Protein 2R2O (pdb70)

B-factor: mean 38.72, std 6.79, range [2.0, 65.4]

CATH classification: 3.10.20.90

Nearest PDB structures (foldseek):
  2r2o-assembly1_B  TM=1.010E+00  e=2.547E-22  Homo sapiens
  2r2o-assembly1_A  TM=9.489E-01  e=1.297E-19  Homo sapiens
  2rex-assembly1_A  TM=9.235E-01  e=3.706E-19  Homo sapiens
  3h6n-assembly1_A-2  TM=9.057E-01  e=1.829E-11  Homo sapiens
  4m8n-assembly1_A  TM=8.243E-01  e=1.584E-09  Danio rerio

InterPro domains:
  IPR001627 Sema domain [PF01403] (276-458)
  IPR001627 Sema domain [PS51004] (9-479)
  IPR001627 Sema domain [SM00630] (35-463)
  IPR002165 Plexin repeat [PF01437] (481-533)
  IPR002909 IPT domain [PF01833] (1070-1147)
  IPR002909 IPT domain [PF01833] (1162-1248)
  IPR002909 IPT domain [PF01833] (1252-1374)
  IPR002909 IPT domain [SM00429] (1069-1160)
  IPR002909 IPT domain [SM00429] (1161-1249)
  IPR002909 IPT domain [SM00429] (1251-1375)
  IPR008936 Rho GTPase activation protein [G3DSA:1.10.506.10] (1515-1754)
  IPR008936 Rho GTPase activation protein [G3DSA:1.10.506.10] (1906-2135)
  IPR008936 Rho GTPase activation protein [SSF48350] (1601-2102)
  IPR013548 Plexin, cytoplasmic RasGAP domain [PF08337] (1562-2102)
  IPR013783 Immunoglobulin-like fold [G3DSA:2.60.40.10] (492-630)
  IPR013783 Immunoglobulin-like fold [G3DSA:2.60.40.10] (1035-1162)
  IPR013783 Immunoglobulin-like fold [G3DSA:2.60.40.10] (1163-1250)
  IPR013783 Immunoglobulin-like fold [G3DSA:2.60.40.10] (1251-1382)
  IPR014756 Immunoglobulin E-set [SSF81296] (1067-1162)
  IPR014756 Immunoglobulin E-set [SSF81296] (1159-1249)

Structure (mmCIF, N/CA/C/O backbone):
data_2R2O
#
_entry.id   2R2O
#
_cell.length_a   50.979
_cell.length_b   56.571
_cell.length_c   99.366
_cell.angle_alpha   90.000
_cell.angle_beta   90.000
_cell.angle_gamma   90.000
#
_symmetry.space_group_name_H-M   'P 21 21 21'
#
loop_
_entity.id
_entity.type
_entity.pdbx_description
1 polymer Plexin-B1
2 non-polymer 'UNKNOWN ATOM OR ION'
3 water water
#
loop_
_atom_site.group_PDB
_atom_site.id
_atom_site.type_symbol
_atom_site.label_atom_id
_atom_site.label_alt_id
_atom_site.label_comp_id
_atom_site.label_asym_id
_atom_site.label_entity_id
_atom_site.label_seq_id
_atom_site.pdbx_PDB_ins_code
_atom_site.Cartn_x
_atom_site.Cartn_y
_atom_site.Cartn_z
_atom_site.occupancy
_atom_site.B_iso_or_equiv
_atom_site.auth_seq_id
_atom_site.auth_comp_id
_atom_site.auth_asym_id
_atom_site.auth_atom_id
_atom_site.pdbx_PDB_model_num
ATOM 1 N N . TYR A 1 22 ? -20.551 -9.377 29.168 1.00 56.05 1746 TYR A N 1
ATOM 2 C CA . TYR A 1 22 ? -19.446 -9.500 28.158 1.00 55.57 1746 TYR A CA 1
ATOM 3 C C . TYR A 1 22 ? -19.373 -8.268 27.254 1.00 55.61 1746 TYR A C 1
ATOM 4 O O . TYR A 1 22 ? -19.610 -8.383 26.047 1.00 56.24 1746 TYR A O 1
ATOM 6 N N . ARG A 1 23 ? -19.037 -7.103 27.835 1.00 54.67 1747 ARG A N 1
ATOM 7 C CA . ARG A 1 23 ? -18.804 -5.867 27.056 1.00 53.53 1747 ARG A CA 1
ATOM 8 C C . ARG A 1 23 ? -17.578 -5.953 26.100 1.00 52.56 1747 ARG A C 1
ATOM 9 O O . ARG A 1 23 ? -16.457 -6.176 26.553 1.00 51.83 1747 ARG A O 1
ATOM 12 N N . PRO A 1 24 ? -17.798 -5.754 24.775 1.00 51.01 1748 PRO A N 1
ATOM 13 C CA . PRO A 1 24 ? -16.663 -5.593 23.867 1.00 50.38 1748 PRO A CA 1
ATOM 14 C C . PRO A 1 24 ? -15.921 -4.266 24.054 1.00 48.26 1748 PRO A C 1
ATOM 15 O O . PRO A 1 24 ? -16.513 -3.277 24.448 1.00 47.88 1748 PRO A O 1
ATOM 19 N N . LEU A 1 25 ? -14.622 -4.280 23.783 1.00 46.54 1749 LEU A N 1
ATOM 20 C CA . LEU A 1 25 ? -13.811 -3.071 23.777 1.00 45.12 1749 LEU A CA 1
ATOM 21 C C . LEU A 1 25 ? -12.935 -3.106 22.552 1.00 44.00 1749 LEU A C 1
ATOM 22 O O . LEU A 1 25 ? -12.660 -4.180 22.021 1.00 42.86 1749 LEU A O 1
ATOM 27 N N . THR A 1 26 ? -12.470 -1.932 22.129 1.00 43.01 1750 THR A N 1
ATOM 28 C CA . THR A 1 26 ? -11.368 -1.831 21.182 1.00 42.34 1750 THR A CA 1
ATOM 29 C C . THR A 1 26 ? -10.162 -1.147 21.801 1.00 42.10 1750 THR A C 1
ATOM 30 O O . THR A 1 26 ? -10.264 -0.031 22.330 1.00 42.05 1750 THR A O 1
ATOM 34 N N . LEU A 1 27 ? -9.022 -1.831 21.737 1.00 41.59 1751 LEU A N 1
ATOM 35 C CA . LEU A 1 27 ? -7.761 -1.285 22.204 1.00 41.05 1751 LEU A CA 1
ATOM 36 C C . LEU A 1 27 ? -7.009 -0.601 21.067 1.00 41.04 1751 LEU A C 1
ATOM 37 O O . LEU A 1 27 ? -7.099 -0.993 19.885 1.00 40.12 1751 LEU A O 1
ATOM 42 N N . ASN A 1 28 ? -6.299 0.458 21.425 1.00 40.84 1752 ASN A N 1
ATOM 43 C CA . ASN A 1 28 ? -5.286 1.038 20.548 1.00 40.50 1752 ASN A CA 1
ATOM 44 C C . ASN A 1 28 ? -3.950 0.346 20.885 1.00 40.10 1752 ASN A C 1
ATOM 45 O O . ASN A 1 28 ? -3.236 0.762 21.802 1.00 38.91 1752 ASN A O 1
ATOM 50 N N . ALA A 1 29 ? -3.644 -0.737 20.158 1.00 39.37 1753 ALA A N 1
ATOM 51 C CA . ALA A 1 29 ? -2.488 -1.582 20.464 1.00 39.74 1753 ALA A CA 1
ATOM 52 C C . ALA A 1 29 ? -1.243 -1.111 19.768 1.00 40.84 1753 ALA A C 1
ATOM 53 O O . ALA A 1 29 ? -1.261 -0.768 18.563 1.00 39.99 1753 ALA A O 1
ATOM 55 N N . LEU A 1 30 ? -0.154 -1.154 20.533 1.00 41.23 1754 LEU A N 1
ATOM 56 C CA . LEU A 1 30 ? 1.170 -0.764 20.105 1.00 42.00 1754 LEU A CA 1
ATOM 57 C C . LEU A 1 30 ? 2.145 -1.908 20.356 1.00 42.52 1754 LEU A C 1
ATOM 58 O O . LEU A 1 30 ? 2.020 -2.661 21.349 1.00 41.85 1754 LEU A O 1
ATOM 63 N N . LEU A 1 31 ? 3.121 -2.026 19.464 1.00 43.03 1755 LEU A N 1
ATOM 64 C CA . LEU A 1 31 ? 4.321 -2.843 19.719 1.00 43.60 1755 LEU A CA 1
ATOM 65 C C . LEU A 1 31 ? 5.477 -1.878 19.966 1.00 44.41 1755 LEU A C 1
ATOM 66 O O . LEU A 1 31 ? 5.897 -1.146 19.062 1.00 45.41 1755 LEU A O 1
ATOM 71 N N . ALA A 1 32 ? 5.961 -1.833 21.197 1.00 44.88 1756 ALA A N 1
ATOM 72 C CA . ALA A 1 32 ? 6.970 -0.861 21.580 1.00 45.44 1756 ALA A CA 1
ATOM 73 C C . ALA A 1 32 ? 8.343 -1.523 21.729 1.00 45.98 1756 ALA A C 1
ATOM 74 O O . ALA A 1 32 ? 8.849 -1.638 22.850 1.00 46.37 1756 ALA A O 1
ATOM 76 N N . ALA A 1 40 ? 5.052 2.308 17.702 1.00 55.28 1764 ALA A N 1
ATOM 77 C CA . ALA A 1 40 ? 4.919 3.741 17.493 1.00 55.25 1764 ALA A CA 1
ATOM 78 C C . ALA A 1 40 ? 3.480 4.078 17.106 1.00 55.16 1764 ALA A C 1
ATOM 79 O O . ALA A 1 40 ? 2.812 4.854 17.809 1.00 55.48 1764 ALA A O 1
ATOM 81 N N . GLN A 1 41 ? 2.994 3.463 16.025 1.00 54.70 1765 GLN A N 1
ATOM 82 C CA . GLN A 1 41 ? 1.620 3.698 15.536 1.00 54.22 1765 GLN A CA 1
ATOM 83 C C . GLN A 1 41 ? 0.617 2.641 16.026 1.00 53.74 1765 GLN A C 1
ATOM 84 O O . GLN A 1 41 ? 0.872 1.431 15.892 1.00 54.41 1765 GLN A O 1
ATOM 90 N N . GLY A 1 42 ? -0.531 3.097 16.555 1.00 52.48 1766 GLY A N 1
ATOM 91 C CA . GLY A 1 42 ? -1.535 2.201 17.167 1.00 51.23 1766 GLY A CA 1
ATOM 92 C C . GLY A 1 42 ? -2.493 1.489 16.202 1.00 50.43 1766 GLY A C 1
ATOM 93 O O . GLY A 1 42 ? -2.925 2.079 15.209 1.00 50.01 1766 GLY A O 1
ATOM 94 N N . VAL A 1 43 ? -2.840 0.230 16.504 1.00 49.07 1767 VAL A N 1
ATOM 95 C CA . VAL A 1 43 ? -3.766 -0.562 15.675 1.00 48.32 1767 VAL A CA 1
ATOM 96 C C . VAL A 1 43 ? -5.004 -1.057 16.496 1.00 47.41 1767 VAL A C 1
ATOM 97 O O . VAL A 1 43 ? -4.856 -1.522 17.633 1.00 46.13 1767 VAL A O 1
ATOM 101 N N . PRO A 1 44 ? -6.226 -0.929 15.925 1.00 46.56 1768 PRO A N 1
ATOM 102 C CA . PRO A 1 44 ? -7.406 -1.412 16.647 1.00 46.22 1768 PRO A CA 1
ATOM 103 C C . PRO A 1 44 ? -7.399 -2.919 16.872 1.00 44.87 1768 PRO A C 1
ATOM 104 O O . PRO A 1 44 ? -7.093 -3.696 15.964 1.00 44.72 1768 PRO A O 1
ATOM 108 N N . VAL A 1 45 ? -7.705 -3.314 18.105 1.00 43.82 1769 VAL A N 1
ATOM 109 C CA . VAL A 1 45 ? -7.785 -4.714 18.498 1.00 42.54 1769 VAL A CA 1
ATOM 110 C C . VAL A 1 45 ? -9.080 -4.959 19.262 1.00 42.93 1769 VAL A C 1
ATOM 111 O O . VAL A 1 45 ? -9.290 -4.389 20.336 1.00 42.75 1769 VAL A O 1
ATOM 115 N N . LYS A 1 46 ? -9.953 -5.803 18.709 1.00 42.62 1770 LYS A N 1
ATOM 116 C CA . LYS A 1 46 ? -11.218 -6.155 19.367 1.00 43.36 1770 LYS A CA 1
ATOM 117 C C . LYS A 1 46 ? -10.984 -7.158 20.514 1.00 42.55 1770 LYS A C 1
ATOM 118 O O . LYS A 1 46 ? -10.393 -8.218 20.316 1.00 42.24 1770 LYS A O 1
ATOM 124 N N . VAL A 1 47 ? -11.460 -6.816 21.707 1.00 41.95 1771 VAL A N 1
ATOM 125 C CA . VAL A 1 47 ? -11.361 -7.690 22.869 1.00 42.17 1771 VAL A CA 1
ATOM 126 C C . VAL A 1 47 ? -12.672 -7.651 23.630 1.00 42.09 1771 VAL A C 1
ATOM 127 O O . VAL A 1 47 ? -13.562 -6.872 23.311 1.00 42.33 1771 VAL A O 1
ATOM 131 N N . LEU A 1 48 ? -12.780 -8.497 24.643 1.00 42.65 1772 LEU A N 1
ATOM 132 C CA . LEU A 1 48 ? -13.887 -8.447 25.613 1.00 42.20 1772 LEU A CA 1
ATOM 133 C C . LEU A 1 48 ? -13.377 -7.975 26.979 1.00 42.24 1772 LEU A C 1
ATOM 134 O O . LEU A 1 48 ? -12.219 -8.179 27.322 1.00 41.58 1772 LEU A O 1
ATOM 139 N N . ASP A 1 49 ? -14.243 -7.354 27.779 1.00 43.02 1773 ASP A N 1
ATOM 140 C CA . ASP A 1 49 ? -13.787 -6.870 29.095 1.00 43.25 1773 ASP A CA 1
ATOM 141 C C . ASP A 1 49 ? -13.518 -8.026 30.091 1.00 42.68 1773 ASP A C 1
ATOM 142 O O . ASP A 1 49 ? -12.765 -7.865 31.053 1.00 41.92 1773 ASP A O 1
ATOM 147 N N . CYS A 1 50 ? -14.085 -9.205 29.810 1.00 42.35 1774 CYS A N 1
ATOM 148 C CA . CYS A 1 50 ? -13.856 -10.409 30.622 1.00 42.46 1774 CYS A CA 1
ATOM 149 C C . CYS A 1 50 ? -12.684 -11.311 30.136 1.00 41.41 1774 CYS A C 1
ATOM 150 O O . CYS A 1 50 ? -12.355 -12.296 30.781 1.00 41.49 1774 CYS A O 1
ATOM 153 N N . ASP A 1 51 ? -12.035 -10.965 29.031 1.00 39.83 1775 ASP A N 1
ATOM 154 C CA . ASP A 1 51 ? -10.792 -11.607 28.665 1.00 38.74 1775 ASP A CA 1
ATOM 155 C C . ASP A 1 51 ? -9.763 -11.440 29.787 1.00 37.91 1775 ASP A C 1
ATOM 156 O O . ASP A 1 51 ? -9.605 -10.333 30.329 1.00 37.74 1775 ASP A O 1
ATOM 161 N N . THR A 1 52 ? -9.067 -12.533 30.122 1.00 36.75 1776 THR A N 1
ATOM 162 C CA . THR A 1 52 ? -7.871 -12.460 30.956 1.00 37.06 1776 THR A CA 1
ATOM 163 C C . THR A 1 52 ? -6.782 -11.686 30.199 1.00 37.17 1776 THR A C 1
ATOM 164 O O . THR A 1 52 ? -6.885 -11.472 28.972 1.00 36.27 1776 THR A O 1
ATOM 168 N N . ILE A 1 53 ? -5.727 -11.296 30.907 1.00 36.96 1777 ILE A N 1
ATOM 169 C CA . ILE A 1 53 ? -4.629 -10.561 30.269 1.00 36.88 1777 ILE A CA 1
ATOM 170 C C . ILE A 1 53 ? -3.930 -11.427 29.175 1.00 37.41 1777 ILE A C 1
ATOM 171 O O . ILE A 1 53 ? -3.571 -10.911 28.084 1.00 37.69 1777 ILE A O 1
ATOM 176 N N . SER A 1 54 ? -3.776 -12.722 29.462 1.00 36.95 1778 SER A N 1
ATOM 177 C CA . SER A 1 54 ? -3.332 -13.719 28.488 1.00 37.70 1778 SER A CA 1
ATOM 178 C C . SER A 1 54 ? -4.226 -13.775 27.232 1.00 37.87 1778 SER A C 1
ATOM 179 O O . SER A 1 54 ? -3.733 -13.827 26.123 1.00 38.47 1778 SER A O 1
ATOM 182 N N . GLN A 1 55 ? -5.534 -13.826 27.421 1.00 38.30 1779 GLN A N 1
ATOM 183 C CA . GLN A 1 55 ? -6.443 -13.835 26.294 1.00 39.31 1779 GLN A CA 1
ATOM 184 C C . GLN A 1 55 ? -6.368 -12.550 25.445 1.00 39.29 1779 GLN A C 1
ATOM 185 O O . GLN A 1 55 ? -6.343 -12.617 24.205 1.00 38.99 1779 GLN A O 1
ATOM 191 N N . ALA A 1 56 ? -6.312 -11.393 26.103 1.00 38.41 1780 ALA A N 1
ATOM 192 C CA . ALA A 1 56 ? -6.220 -10.118 25.413 1.00 38.12 1780 ALA A CA 1
ATOM 193 C C . ALA A 1 56 ? -4.897 -9.994 24.659 1.00 37.84 1780 ALA A C 1
ATOM 194 O O . ALA A 1 56 ? -4.885 -9.544 23.538 1.00 37.41 1780 ALA A O 1
ATOM 196 N N . LYS A 1 57 ? -3.807 -10.425 25.289 1.00 38.17 1781 LYS A N 1
ATOM 197 C CA . LYS A 1 57 ? -2.451 -10.387 24.709 1.00 38.18 1781 LYS A CA 1
ATOM 198 C C . LYS A 1 57 ? -2.320 -11.203 23.393 1.00 37.69 1781 LYS A C 1
ATOM 199 O O . LYS A 1 57 ? -1.617 -10.797 22.497 1.00 37.03 1781 LYS A O 1
ATOM 205 N N . GLU A 1 58 ? -2.999 -12.343 23.330 1.00 38.13 1782 GLU A N 1
ATOM 206 C CA . GLU A 1 58 ? -3.087 -13.167 22.112 1.00 38.55 1782 GLU A CA 1
ATOM 207 C C . GLU A 1 58 ? -3.710 -12.380 20.979 1.00 38.66 1782 GLU A C 1
ATOM 208 O O . GLU A 1 58 ? -3.185 -12.323 19.869 1.00 38.90 1782 GLU A O 1
ATOM 211 N N . LYS A 1 59 ? -4.860 -11.789 21.275 1.00 38.90 1783 LYS A N 1
ATOM 212 C CA . LYS A 1 59 ? -5.603 -11.003 20.324 1.00 38.89 1783 LYS A CA 1
ATOM 213 C C . LYS A 1 59 ? -4.796 -9.791 19.837 1.00 39.99 1783 LYS A C 1
ATOM 214 O O . LYS A 1 59 ? -4.805 -9.460 18.646 1.00 38.35 1783 LYS A O 1
ATOM 228 N N . LEU A 1 61 ? -1.426 -9.722 19.773 1.00 42.23 1785 LEU A N 1
ATOM 229 C CA . LEU A 1 61 ? -0.340 -10.308 18.984 1.00 42.03 1785 LEU A CA 1
ATOM 230 C C . LEU A 1 61 ? -0.773 -10.654 17.551 1.00 42.00 1785 LEU A C 1
ATOM 231 O O . LEU A 1 61 ? -0.004 -10.481 16.605 1.00 42.06 1785 LEU A O 1
ATOM 236 N N . ASP A 1 62 ? -1.994 -11.168 17.433 1.00 41.45 1786 ASP A N 1
ATOM 237 C CA . ASP A 1 62 ? -2.611 -11.513 16.176 1.00 41.77 1786 ASP A CA 1
ATOM 238 C C . ASP A 1 62 ? -2.677 -10.314 15.225 1.00 41.00 1786 ASP A C 1
ATOM 239 O O . ASP A 1 62 ? -2.383 -10.435 14.052 1.00 40.08 1786 ASP A O 1
ATOM 244 N N . GLN A 1 63 ? -3.031 -9.143 15.742 1.00 39.40 1787 GLN A N 1
ATOM 245 C CA . GLN A 1 63 ? -3.049 -7.950 14.901 1.00 38.87 1787 GLN A CA 1
ATOM 246 C C . GLN A 1 63 ? -1.651 -7.387 14.683 1.00 38.08 1787 GLN A C 1
ATOM 247 O O . GLN A 1 63 ? -1.273 -7.071 13.550 1.00 38.28 1787 GLN A O 1
ATOM 253 N N . LEU A 1 64 ? -0.859 -7.305 15.738 1.00 37.29 1788 LEU A N 1
ATOM 254 C CA . LEU A 1 64 ? 0.428 -6.615 15.652 1.00 37.53 1788 LEU A CA 1
ATOM 255 C C . LEU A 1 64 ? 1.450 -7.359 14.806 1.00 37.06 1788 LEU A C 1
ATOM 256 O O . LEU A 1 64 ? 2.309 -6.725 14.216 1.00 37.05 1788 LEU A O 1
ATOM 261 N N . TYR A 1 65 ? 1.339 -8.683 14.713 1.00 37.65 1789 TYR A N 1
ATOM 262 C CA . TYR A 1 65 ? 2.318 -9.488 13.928 1.00 38.05 1789 TYR A CA 1
ATOM 263 C C . TYR A 1 65 ? 1.834 -9.940 12.544 1.00 36.11 1789 TYR A C 1
ATOM 264 O O . TYR A 1 65 ? 2.534 -10.664 11.836 1.00 36.72 1789 TYR A O 1
ATOM 273 N N . LYS A 1 66 ? 0.671 -9.456 12.119 1.00 34.48 1790 LYS A N 1
ATOM 274 C CA . LYS A 1 66 ? 0.049 -9.935 10.902 1.00 32.17 1790 LYS A CA 1
ATOM 275 C C . LYS A 1 66 ? 0.932 -9.763 9.642 1.00 30.33 1790 LYS A C 1
ATOM 276 O O . LYS A 1 66 ? 0.825 -10.559 8.684 1.00 27.68 1790 LYS A O 1
ATOM 280 N N . GLY A 1 67 ? 1.786 -8.723 9.674 1.00 28.87 1791 GLY A N 1
ATOM 281 C CA . GLY A 1 67 ? 2.674 -8.364 8.572 1.00 28.90 1791 GLY A CA 1
ATOM 282 C C . GLY A 1 67 ? 4.127 -8.714 8.825 1.00 28.14 1791 GLY A C 1
ATOM 283 O O . GLY A 1 67 ? 4.999 -8.444 7.993 1.00 29.24 1791 GLY A O 1
ATOM 284 N N . VAL A 1 68 ? 4.366 -9.430 9.915 1.00 28.26 1792 VAL A N 1
ATOM 285 C CA . VAL A 1 68 ? 5.709 -9.832 10.321 1.00 27.79 1792 VAL A CA 1
ATOM 286 C C . VAL A 1 68 ? 6.015 -11.294 9.927 1.00 27.28 1792 VAL A C 1
ATOM 287 O O . VAL A 1 68 ? 5.274 -12.188 10.311 1.00 25.49 1792 VAL A O 1
ATOM 291 N N . PRO A 1 69 ? 7.126 -11.532 9.228 1.00 26.03 1793 PRO A N 1
ATOM 292 C CA . PRO A 1 69 ? 7.417 -12.946 8.915 1.00 26.86 1793 PRO A CA 1
ATOM 293 C C . PRO A 1 69 ? 7.466 -13.850 10.144 1.00 26.42 1793 PRO A C 1
ATOM 294 O O . PRO A 1 69 ? 7.831 -13.432 11.230 1.00 26.25 1793 PRO A O 1
ATOM 298 N N . LEU A 1 70 ? 7.079 -15.096 9.936 1.00 27.93 1794 LEU A N 1
ATOM 299 C CA . LEU A 1 70 ? 7.098 -16.119 10.992 1.00 28.67 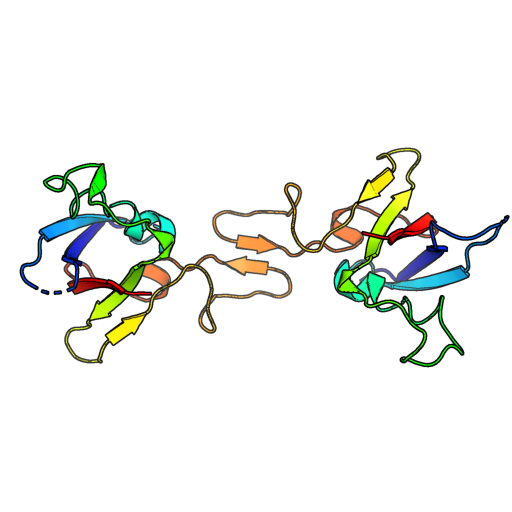1794 LEU A CA 1
ATOM 300 C C . LEU A 1 70 ? 8.365 -16.115 11.801 1.00 28.37 1794 LEU A C 1
ATOM 301 O O . LEU A 1 70 ? 8.310 -16.200 12.993 1.00 30.33 1794 LEU A O 1
ATOM 306 N N . THR A 1 71 ? 9.502 -16.052 11.117 1.00 28.65 1795 THR A N 1
ATOM 307 C CA . THR A 1 71 ? 10.822 -16.165 11.741 1.00 29.63 1795 THR A CA 1
ATOM 308 C C . THR A 1 71 ? 11.225 -14.940 12.569 1.00 30.72 1795 THR A C 1
ATOM 309 O O . THR A 1 71 ? 12.168 -15.013 13.320 1.00 31.75 1795 THR A O 1
ATOM 313 N N . GLN A 1 72 ? 10.511 -13.822 12.402 1.00 32.03 1796 GLN A N 1
ATOM 314 C CA . GLN A 1 72 ? 10.844 -12.580 13.056 1.00 33.60 1796 GLN A CA 1
ATOM 315 C C . GLN A 1 72 ? 9.918 -12.276 14.216 1.00 34.40 1796 GLN A C 1
ATOM 316 O O . GLN A 1 72 ? 10.122 -11.289 14.893 1.00 36.35 1796 GLN A O 1
ATOM 322 N N . ARG A 1 73 ? 8.898 -13.102 14.444 1.00 35.15 1797 ARG A N 1
ATOM 323 C CA . ARG A 1 73 ? 7.950 -12.889 15.525 1.00 35.68 1797 ARG A CA 1
ATOM 324 C C . ARG A 1 73 ? 8.558 -13.364 16.856 1.00 36.30 1797 ARG A C 1
ATOM 325 O O . ARG A 1 73 ? 8.950 -14.507 16.980 1.00 36.87 1797 ARG A O 1
ATOM 333 N N . PRO A 1 74 ? 8.607 -12.493 17.864 1.00 37.46 1798 PRO A N 1
ATOM 334 C CA . PRO A 1 74 ? 9.134 -12.941 19.168 1.00 38.17 1798 PRO A CA 1
ATOM 335 C C . PRO A 1 74 ? 8.198 -13.908 19.859 1.00 38.32 1798 PRO A C 1
ATOM 336 O O . PRO A 1 74 ? 6.991 -13.899 19.605 1.00 38.62 1798 PRO A O 1
ATOM 340 N N . ASP A 1 75 ? 8.768 -14.734 20.720 1.00 39.31 1799 ASP A N 1
ATOM 341 C CA . ASP A 1 75 ? 8.007 -15.543 21.660 1.00 40.11 1799 ASP A CA 1
ATOM 342 C C . ASP A 1 75 ? 7.144 -14.639 22.568 1.00 39.64 1799 ASP A C 1
ATOM 343 O O . ASP A 1 75 ? 7.673 -13.727 23.161 1.00 39.02 1799 ASP A O 1
ATOM 348 N N . PRO A 1 76 ? 5.819 -14.904 22.678 1.00 40.05 1800 PRO A N 1
ATOM 349 C CA . PRO A 1 76 ? 4.946 -14.036 23.472 1.00 40.55 1800 PRO A CA 1
ATOM 350 C C . PRO A 1 76 ? 5.416 -13.821 24.922 1.00 41.61 1800 PRO A C 1
ATOM 351 O O . PRO A 1 76 ? 5.153 -12.775 25.505 1.00 41.24 1800 PRO A O 1
ATOM 355 N N . ARG A 1 77 ? 6.112 -14.816 25.473 1.00 42.41 1801 ARG A N 1
ATOM 356 C CA . ARG A 1 77 ? 6.540 -14.793 26.840 1.00 43.29 1801 ARG A CA 1
ATOM 357 C C . ARG A 1 77 ? 7.608 -13.754 27.102 1.00 42.89 1801 ARG A C 1
ATOM 358 O O . ARG A 1 77 ? 7.884 -13.449 28.256 1.00 43.05 1801 ARG A O 1
ATOM 366 N N . THR A 1 78 ? 8.242 -13.249 26.045 1.00 42.15 1802 THR A N 1
ATOM 367 C CA . THR A 1 78 ? 9.252 -12.198 26.172 1.00 41.74 1802 THR A CA 1
ATOM 368 C C . THR A 1 78 ? 8.610 -10.805 26.179 1.00 41.42 1802 THR A C 1
ATOM 369 O O . THR A 1 78 ? 9.323 -9.787 26.312 1.00 41.17 1802 THR A O 1
ATOM 373 N N . LEU A 1 79 ? 7.285 -10.737 26.009 1.00 40.54 1803 LEU A N 1
ATOM 374 C CA . LEU A 1 79 ? 6.589 -9.451 26.011 1.00 40.60 1803 LEU A CA 1
ATOM 375 C C . LEU A 1 79 ? 5.699 -9.303 27.251 1.00 40.48 1803 LEU A C 1
ATOM 376 O O . LEU A 1 79 ? 5.093 -10.277 27.696 1.00 40.97 1803 LEU A O 1
ATOM 381 N N . ASP A 1 80 ? 5.607 -8.075 27.762 1.00 39.89 1804 ASP A N 1
ATOM 382 C CA . ASP A 1 80 ? 4.643 -7.687 28.797 1.00 39.89 1804 ASP A CA 1
ATOM 383 C C . ASP A 1 80 ? 3.515 -6.830 28.184 1.00 39.07 1804 ASP A C 1
ATOM 384 O O . ASP A 1 80 ? 3.691 -6.215 27.140 1.00 39.27 1804 ASP A O 1
ATOM 389 N N . VAL A 1 81 ? 2.376 -6.783 28.863 1.00 37.63 1805 VAL A N 1
ATOM 390 C CA . VAL A 1 81 ? 1.248 -5.919 28.480 1.00 37.46 1805 VAL A CA 1
ATOM 391 C C . VAL A 1 81 ? 1.292 -4.629 29.334 1.00 37.03 1805 VAL A C 1
ATOM 392 O O . VAL A 1 81 ? 1.283 -4.692 30.560 1.00 36.17 1805 VAL A O 1
ATOM 396 N N . GLU A 1 82 ? 1.383 -3.486 28.683 1.00 36.93 1806 GLU A N 1
ATOM 397 C CA . GLU A 1 82 ? 1.527 -2.215 29.371 1.00 38.04 1806 GLU A CA 1
ATOM 398 C C . GLU A 1 82 ? 0.372 -1.301 28.987 1.00 37.13 1806 GLU A C 1
ATOM 399 O O . GLU A 1 82 ? 0.246 -0.891 27.830 1.00 36.06 1806 GLU A O 1
ATOM 405 N N . TRP A 1 83 ? -0.478 -1.007 29.966 1.00 37.00 1807 TRP A N 1
ATOM 406 C CA . TRP A 1 83 ? -1.550 -0.030 29.759 1.00 36.81 1807 TRP A CA 1
ATOM 407 C C . TRP A 1 83 ? -1.016 1.390 30.030 1.00 36.75 1807 TRP A C 1
ATOM 408 O O . TRP A 1 83 ? -0.577 1.703 31.124 1.00 36.26 1807 TRP A O 1
ATOM 419 N N . ARG A 1 84 ? -1.031 2.229 28.988 1.00 36.95 1808 ARG A N 1
ATOM 420 C CA . ARG A 1 84 ? -0.658 3.638 29.102 1.00 37.77 1808 ARG A CA 1
ATOM 421 C C . ARG A 1 84 ? -1.936 4.450 29.229 1.00 37.99 1808 ARG A C 1
ATOM 422 O O . ARG A 1 84 ? -2.552 4.822 28.226 1.00 37.01 1808 ARG A O 1
ATOM 430 N N . SER A 1 85 ? -2.338 4.707 30.472 1.00 38.48 1809 SER A N 1
ATOM 431 C CA . SER A 1 85 ? -3.602 5.356 30.729 1.00 38.96 1809 SER A CA 1
ATOM 432 C C . SER A 1 85 ? -3.506 6.828 30.357 1.00 39.80 1809 SER A C 1
ATOM 433 O O . SER A 1 85 ? -2.406 7.422 30.287 1.00 39.36 1809 SER A O 1
ATOM 436 N N . GLY A 1 86 ? -4.658 7.430 30.101 1.00 41.07 1810 GLY A N 1
ATOM 437 C CA . GLY A 1 86 ? -4.676 8.810 29.589 1.00 41.95 1810 GLY A CA 1
ATOM 438 C C . GLY A 1 86 ? -4.028 9.771 30.570 1.00 42.18 1810 GLY A C 1
ATOM 439 O O . GLY A 1 86 ? -3.231 10.625 30.200 1.00 42.80 1810 GLY A O 1
ATOM 440 N N . VAL A 1 87 ? -4.349 9.591 31.839 1.00 42.53 1811 VAL A N 1
ATOM 441 C CA . VAL A 1 87 ? -4.120 10.628 32.834 1.00 42.73 1811 VAL A CA 1
ATOM 442 C C . VAL A 1 87 ? -3.402 10.163 34.096 1.00 42.45 1811 VAL A C 1
ATOM 443 O O . VAL A 1 87 ? -3.081 10.981 34.937 1.00 42.60 1811 VAL A O 1
ATOM 447 N N . ALA A 1 88 ? -3.139 8.860 34.215 1.00 42.21 1812 ALA A N 1
ATOM 448 C CA . ALA A 1 88 ? -2.656 8.285 35.458 1.00 42.27 1812 ALA A CA 1
ATOM 449 C C . ALA A 1 88 ? -1.507 7.285 35.279 1.00 42.50 1812 ALA A C 1
ATOM 450 O O . ALA A 1 88 ? -1.428 6.286 35.993 1.00 42.21 1812 ALA A O 1
ATOM 452 N N . GLY A 1 89 ? -0.630 7.540 34.315 1.00 42.47 1813 GLY A N 1
ATOM 453 C CA . GLY A 1 89 ? 0.559 6.713 34.127 1.00 42.32 1813 GLY A CA 1
ATOM 454 C C . GLY A 1 89 ? 0.353 5.313 33.559 1.00 42.05 1813 GLY A C 1
ATOM 455 O O . GLY A 1 89 ? -0.761 4.897 33.203 1.00 40.84 1813 GLY A O 1
ATOM 456 N N . HIS A 1 90 ? 1.470 4.597 33.481 1.00 41.88 1814 HIS A N 1
ATOM 457 C CA . HIS A 1 90 ? 1.541 3.282 32.844 1.00 42.09 1814 HIS A CA 1
ATOM 458 C C . HIS A 1 90 ? 1.451 2.179 33.904 1.00 41.10 1814 HIS A C 1
ATOM 459 O O . HIS A 1 90 ? 1.879 2.367 35.032 1.00 41.60 1814 HIS A O 1
ATOM 466 N N . LEU A 1 91 ? 0.942 1.031 33.499 1.00 40.21 1815 LEU A N 1
ATOM 467 C CA . LEU A 1 91 ? 0.772 -0.127 34.370 1.00 39.33 1815 LEU A CA 1
ATOM 468 C C . LEU A 1 91 ? 0.985 -1.442 33.562 1.00 37.93 1815 LEU A C 1
ATOM 469 O O . LEU A 1 91 ? 0.357 -1.651 32.516 1.00 37.79 1815 LEU A O 1
ATOM 474 N N . ILE A 1 92 ? 1.859 -2.316 34.066 1.00 37.09 1816 ILE A N 1
ATOM 475 C CA . ILE A 1 92 ? 1.975 -3.697 33.564 1.00 36.86 1816 ILE A CA 1
ATOM 476 C C . ILE A 1 92 ? 0.777 -4.506 34.039 1.00 36.04 1816 ILE A C 1
ATOM 477 O O . ILE A 1 92 ? 0.465 -4.535 35.209 1.00 34.09 1816 ILE A O 1
ATOM 482 N N . LEU A 1 93 ? 0.090 -5.148 33.105 1.00 35.99 1817 LEU A N 1
ATOM 483 C CA . LEU A 1 93 ? -1.059 -5.978 33.414 1.00 36.13 1817 LEU A CA 1
ATOM 484 C C . LEU A 1 93 ? -0.627 -7.436 33.304 1.00 36.28 1817 LEU A C 1
ATOM 485 O O . LEU A 1 93 ? 0.120 -7.768 32.410 1.00 36.50 1817 LEU A O 1
ATOM 490 N N . SER A 1 94 ? -1.096 -8.297 34.214 1.00 36.39 1818 SER A N 1
ATOM 491 C CA . SER A 1 94 ? -0.862 -9.738 34.113 1.00 35.96 1818 SER A CA 1
ATOM 492 C C . SER A 1 94 ? -2.026 -10.536 34.689 1.00 36.39 1818 SER A C 1
ATOM 493 O O . SER A 1 94 ? -2.909 -9.981 35.329 1.00 34.98 1818 SER A O 1
ATOM 496 N N . ASP A 1 95 ? -2.039 -11.841 34.431 1.00 36.97 1819 ASP A N 1
ATOM 497 C CA . ASP A 1 95 ? -3.091 -12.720 34.962 1.00 37.77 1819 ASP A CA 1
ATOM 498 C C . ASP A 1 95 ? -3.068 -12.830 36.490 1.00 37.40 1819 ASP A C 1
ATOM 499 O O . ASP A 1 95 ? -4.092 -13.071 37.081 1.00 37.30 1819 ASP A O 1
ATOM 504 N N . GLU A 1 96 ? -1.898 -12.685 37.103 1.00 38.34 1820 GLU A N 1
ATOM 505 C CA . GLU A 1 96 ? -1.753 -12.782 38.562 1.00 39.06 1820 GLU A CA 1
ATOM 506 C C . GLU A 1 96 ? -0.744 -11.775 39.078 1.00 38.78 1820 GLU A C 1
ATOM 507 O O . GLU A 1 96 ? 0.411 -11.809 38.683 1.00 39.61 1820 GLU A O 1
ATOM 513 N N . ASP A 1 97 ? -1.181 -10.908 39.990 1.00 38.71 1821 ASP A N 1
ATOM 514 C CA . ASP A 1 97 ? -0.300 -9.929 40.633 1.00 38.46 1821 ASP A CA 1
ATOM 515 C C . ASP A 1 97 ? -0.859 -9.522 41.992 1.00 38.13 1821 ASP A C 1
ATOM 516 O O . ASP A 1 97 ? -1.820 -10.123 42.477 1.00 37.09 1821 ASP A O 1
ATOM 521 N N . VAL A 1 98 ? -0.238 -8.532 42.627 1.00 38.08 1822 VAL A N 1
ATOM 522 C CA A VAL A 1 98 ? -0.635 -8.109 43.970 0.50 37.72 1822 VAL A CA 1
ATOM 523 C CA B VAL A 1 98 ? -0.641 -8.149 43.975 0.50 37.78 1822 VAL A CA 1
ATOM 524 C C . VAL A 1 98 ? -2.089 -7.646 44.015 1.00 37.60 1822 VAL A C 1
ATOM 525 O O . VAL A 1 98 ? -2.695 -7.638 45.085 1.00 37.57 1822 VAL A O 1
ATOM 532 N N . THR A 1 99 ? -2.642 -7.259 42.846 1.00 37.38 1823 THR A N 1
ATOM 533 C CA . THR A 1 99 ? -4.044 -6.784 42.738 1.00 36.80 1823 THR A CA 1
ATOM 534 C C . THR A 1 99 ? -5.120 -7.866 42.630 1.00 36.69 1823 THR A C 1
ATOM 535 O O . THR A 1 99 ? -6.296 -7.573 42.749 1.00 35.68 1823 THR A O 1
ATOM 539 N N . SER A 1 100 ? -4.734 -9.118 42.383 1.00 37.06 1824 SER A N 1
ATOM 540 C CA . SER A 1 100 ? -5.726 -10.170 42.097 1.00 36.74 1824 SER A CA 1
ATOM 541 C C . SER A 1 100 ? -6.705 -10.366 43.228 1.00 37.56 1824 SER A C 1
ATOM 542 O O . SER A 1 100 ? -6.301 -10.362 44.401 1.00 36.69 1824 SER A O 1
ATOM 545 N N . GLU A 1 101 ? -7.986 -10.549 42.875 1.00 39.17 1825 GLU A N 1
ATOM 546 C CA . GLU A 1 101 ? -9.019 -10.908 43.848 1.00 40.93 1825 GLU A CA 1
ATOM 547 C C . GLU A 1 101 ? -8.717 -12.271 44.450 1.00 40.07 1825 GLU A C 1
ATOM 548 O O . GLU A 1 101 ? -8.591 -13.275 43.718 1.00 38.88 1825 GLU A O 1
ATOM 554 N N . VAL A 1 102 ? -8.600 -12.312 45.773 1.00 40.20 1826 VAL A N 1
ATOM 555 C CA . VAL A 1 102 ? -8.422 -13.569 46.483 1.00 39.94 1826 VAL A CA 1
ATOM 556 C C . VAL A 1 102 ? -9.567 -13.704 47.483 1.00 40.38 1826 VAL A C 1
ATOM 557 O O . VAL A 1 102 ? -10.022 -12.684 48.055 1.00 40.85 1826 VAL A O 1
ATOM 561 N N . GLN A 1 103 ? -10.051 -14.935 47.682 1.00 39.16 1827 GLN A N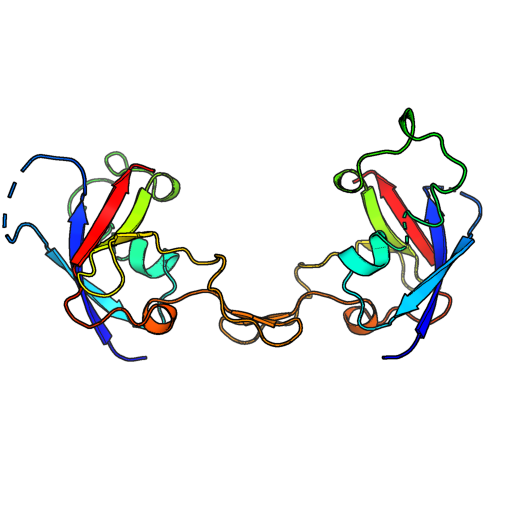 1
ATOM 562 C CA . GLN A 1 103 ? -11.049 -15.234 48.736 1.00 39.18 1827 GLN A CA 1
ATOM 563 C C . GLN A 1 103 ? -10.696 -16.582 49.402 1.00 38.68 1827 GLN A C 1
ATOM 564 O O . GLN A 1 103 ? -10.948 -17.657 48.836 1.00 38.45 1827 GLN A O 1
ATOM 566 N N . GLY A 1 104 ? -10.081 -16.507 50.579 1.00 38.08 1828 GLY A N 1
ATOM 567 C CA . GLY A 1 104 ? -9.502 -17.663 51.242 1.00 38.31 1828 GLY A CA 1
ATOM 568 C C . GLY A 1 104 ? -8.477 -18.388 50.371 1.00 38.17 1828 GLY A C 1
ATOM 569 O O . GLY A 1 104 ? -7.475 -17.799 49.971 1.00 38.92 1828 GLY A O 1
ATOM 570 N N . LEU A 1 105 ? -8.752 -19.651 50.065 1.00 37.65 1829 LEU A N 1
ATOM 571 C CA . LEU A 1 105 ? -7.927 -20.470 49.144 1.00 37.40 1829 LEU A CA 1
ATOM 572 C C . LEU A 1 105 ? -8.209 -20.258 47.636 1.00 36.59 1829 LEU A C 1
ATOM 573 O O . LEU A 1 105 ? -7.586 -20.898 46.800 1.00 35.53 1829 LEU A O 1
ATOM 578 N N . TRP A 1 106 ? -9.163 -19.382 47.313 1.00 36.03 1830 TRP A N 1
ATOM 579 C CA . TRP A 1 106 ? -9.541 -19.081 45.938 1.00 36.37 1830 TRP A CA 1
ATOM 580 C C . TRP A 1 106 ? -8.861 -17.782 45.400 1.00 36.64 1830 TRP A C 1
ATOM 581 O O . TRP A 1 106 ? -8.617 -16.826 46.145 1.00 34.72 1830 TRP A O 1
ATOM 592 N N . ARG A 1 107 ? -8.569 -17.776 44.103 1.00 36.88 1831 ARG A N 1
ATOM 593 C CA . ARG A 1 107 ? -7.991 -16.594 43.427 1.00 37.34 1831 ARG A CA 1
ATOM 594 C C . ARG A 1 107 ? -8.574 -16.462 42.030 1.00 37.28 1831 ARG A C 1
ATOM 595 O O . ARG A 1 107 ? -8.726 -17.458 41.319 1.00 36.61 1831 ARG A O 1
ATOM 598 N N . ARG A 1 108 ? -8.875 -15.227 41.625 1.00 37.97 1832 ARG A N 1
ATOM 599 C CA . ARG A 1 108 ? -9.431 -14.963 40.310 1.00 38.26 1832 ARG A CA 1
ATOM 600 C C . ARG A 1 108 ? -8.350 -14.493 39.353 1.00 37.19 1832 ARG A C 1
ATOM 601 O O . ARG A 1 108 ? -7.569 -13.607 39.679 1.00 36.52 1832 ARG A O 1
ATOM 609 N N . LEU A 1 109 ? -8.309 -15.082 38.166 1.00 37.00 1833 LEU A N 1
ATOM 610 C CA . LEU A 1 109 ? -7.453 -14.548 37.069 1.00 36.72 1833 LEU A CA 1
ATOM 611 C C . LEU A 1 109 ? -7.855 -13.096 36.728 1.00 36.30 1833 LEU A C 1
ATOM 612 O O . LEU A 1 109 ? -9.048 -12.787 36.643 1.00 36.05 1833 LEU A O 1
ATOM 617 N N . ASN A 1 110 ? -6.858 -12.213 36.553 1.00 36.09 1834 ASN A N 1
ATOM 618 C CA . ASN A 1 110 ? -7.118 -10.791 36.209 1.00 35.21 1834 ASN A CA 1
ATOM 619 C C . ASN A 1 110 ? -7.570 -10.676 34.777 1.00 35.72 1834 ASN A C 1
ATOM 620 O O . ASN A 1 110 ? -6.970 -11.298 33.858 1.00 35.08 1834 ASN A O 1
ATOM 625 N N . THR A 1 111 ? -8.633 -9.889 34.608 1.00 35.51 1835 THR A N 1
ATOM 626 C CA . THR A 1 111 ? -9.190 -9.530 33.332 1.00 35.62 1835 THR A CA 1
ATOM 627 C C . THR A 1 111 ? -8.983 -8.034 33.067 1.00 35.46 1835 THR A C 1
ATOM 628 O O . THR A 1 111 ? -8.521 -7.299 33.920 1.00 33.42 1835 THR A O 1
ATOM 632 N N . LEU A 1 112 ? -9.330 -7.623 31.854 1.00 36.30 1836 LEU A N 1
ATOM 633 C CA . LEU A 1 112 ? -9.355 -6.209 31.505 1.00 37.19 1836 LEU A CA 1
ATOM 634 C C . LEU A 1 112 ? -10.288 -5.411 32.426 1.00 37.05 1836 LEU A C 1
ATOM 635 O O . LEU A 1 112 ? -9.873 -4.371 32.942 1.00 35.62 1836 LEU A O 1
ATOM 640 N N . GLN A 1 113 ? -11.516 -5.910 32.654 1.00 37.17 1837 GLN A N 1
ATOM 641 C CA . GLN A 1 113 ? -12.468 -5.243 33.571 1.00 37.64 1837 GLN A CA 1
ATOM 642 C C . GLN A 1 113 ? -11.942 -5.152 34.998 1.00 37.53 1837 GLN A C 1
ATOM 643 O O . GLN A 1 113 ? -12.178 -4.159 35.651 1.00 38.53 1837 GLN A O 1
ATOM 646 N N . HIS A 1 114 ? -11.217 -6.171 35.467 1.00 37.39 1838 HIS A N 1
ATOM 647 C CA . HIS A 1 114 ? -10.575 -6.140 36.779 1.00 36.90 1838 HIS A CA 1
ATOM 648 C C . HIS A 1 114 ? -9.745 -4.861 36.992 1.00 36.77 1838 HIS A C 1
ATOM 649 O O . HIS A 1 114 ? -9.842 -4.200 38.041 1.00 36.05 1838 HIS A O 1
ATOM 656 N N . TYR A 1 115 ? -8.951 -4.515 35.978 1.00 35.41 1839 TYR A N 1
ATOM 657 C CA . TYR A 1 115 ? -8.020 -3.417 36.044 1.00 34.46 1839 TYR A CA 1
ATOM 658 C C . TYR A 1 115 ? -8.719 -2.092 35.735 1.00 34.18 1839 TYR A C 1
ATOM 659 O O . TYR A 1 115 ? -8.157 -1.046 35.990 1.00 33.98 1839 TYR A O 1
ATOM 668 N N . LYS A 1 116 ? -9.916 -2.184 35.153 1.00 34.55 1840 LYS A N 1
ATOM 669 C CA . LYS A 1 116 ? -10.790 -1.099 34.742 1.00 35.17 1840 LYS A CA 1
ATOM 670 C C . LYS A 1 116 ? -10.345 -0.492 33.413 1.00 35.76 1840 LYS A C 1
ATOM 671 O O . LYS A 1 116 ? -10.425 0.728 33.228 1.00 35.89 1840 LYS A O 1
ATOM 677 N N . VAL A 1 117 ? -9.870 -1.333 32.495 1.00 36.75 1841 VAL A N 1
ATOM 678 C CA . VAL A 1 117 ? -9.429 -0.861 31.179 1.00 37.26 1841 VAL A CA 1
ATOM 679 C C . VAL A 1 117 ? -10.649 -0.379 30.363 1.00 38.53 1841 VAL A C 1
ATOM 680 O O . VAL A 1 117 ? -11.605 -1.159 30.133 1.00 39.64 1841 VAL A O 1
ATOM 684 N N . PRO A 1 118 ? -10.641 0.909 29.944 1.00 39.12 1842 PRO A N 1
ATOM 685 C CA . PRO A 1 118 ? -11.784 1.448 29.203 1.00 39.03 1842 PRO A CA 1
ATOM 686 C C . PRO A 1 118 ? -11.747 1.118 27.700 1.00 39.07 1842 PRO A C 1
ATOM 687 O O . PRO A 1 118 ? -10.693 0.815 27.141 1.00 37.80 1842 PRO A O 1
ATOM 691 N N . ASP A 1 119 ? -12.905 1.201 27.054 1.00 39.39 1843 ASP A N 1
ATOM 692 C CA . ASP A 1 119 ? -12.951 1.145 25.596 1.00 39.58 1843 ASP A CA 1
ATOM 693 C C . ASP A 1 119 ? -11.988 2.190 25.035 1.00 39.08 1843 ASP A C 1
ATOM 694 O O . ASP A 1 119 ? -11.938 3.310 25.524 1.00 38.19 1843 ASP A O 1
ATOM 699 N N . GLY A 1 120 ? -11.196 1.816 24.031 1.00 38.73 1844 GLY A N 1
ATOM 700 C CA . GLY A 1 120 ? -10.297 2.783 23.393 1.00 38.82 1844 GLY A CA 1
ATOM 701 C C . GLY A 1 120 ? -8.962 3.003 24.108 1.00 38.69 1844 GLY A C 1
ATOM 702 O O . GLY A 1 120 ? -8.171 3.871 23.697 1.00 38.75 1844 GLY A O 1
ATOM 703 N N . ALA A 1 121 ? -8.688 2.220 25.154 1.00 38.23 1845 ALA A N 1
ATOM 704 C CA . ALA A 1 121 ? -7.403 2.336 25.877 1.00 38.23 1845 ALA A CA 1
ATOM 705 C C . ALA A 1 121 ? -6.158 2.012 24.986 1.00 37.61 1845 ALA A C 1
ATOM 706 O O . ALA A 1 121 ? -6.170 1.083 24.147 1.00 37.21 1845 ALA A O 1
ATOM 708 N N . THR A 1 122 ? -5.107 2.805 25.180 1.00 37.97 1846 THR A N 1
ATOM 709 C CA . THR A 1 122 ? -3.824 2.562 24.548 1.00 38.38 1846 THR A CA 1
ATOM 710 C C . THR A 1 122 ? -3.099 1.529 25.384 1.00 38.33 1846 THR A C 1
ATOM 711 O O . THR A 1 122 ? -2.846 1.730 26.575 1.00 37.03 1846 THR A O 1
ATOM 715 N N . VAL A 1 123 ? -2.778 0.404 24.744 1.00 38.86 1847 VAL A N 1
ATOM 716 C CA . VAL A 1 123 ? -2.061 -0.703 25.384 1.00 38.57 1847 VAL A CA 1
ATOM 717 C C . VAL A 1 123 ? -0.882 -1.115 24.498 1.00 38.50 1847 VAL A C 1
ATOM 718 O O . VAL A 1 123 ? -1.083 -1.422 23.327 1.00 38.96 1847 VAL A O 1
ATOM 722 N N . ALA A 1 124 ? 0.327 -1.148 25.066 1.00 38.30 1848 ALA A N 1
ATOM 723 C CA . ALA A 1 124 ? 1.538 -1.580 24.353 1.00 38.63 1848 ALA A CA 1
ATOM 724 C C . ALA A 1 124 ? 2.030 -2.973 24.762 1.00 38.83 1848 ALA A C 1
ATOM 725 O O . ALA A 1 124 ? 1.879 -3.404 25.920 1.00 39.28 1848 ALA A O 1
ATOM 727 N N . LEU A 1 125 ? 2.633 -3.686 23.820 1.00 39.14 1849 LEU A N 1
ATOM 728 C CA . LEU A 1 125 ? 3.421 -4.863 24.165 1.00 40.04 1849 LEU A CA 1
ATOM 729 C C . LEU A 1 125 ? 4.870 -4.414 24.241 1.00 41.07 1849 LEU A C 1
ATOM 730 O O . LEU A 1 125 ? 5.406 -3.822 23.295 1.00 39.99 1849 LEU A O 1
ATOM 735 N N . VAL A 1 126 ? 5.487 -4.649 25.392 1.00 42.91 1850 VAL A N 1
ATOM 736 C CA . VAL A 1 126 ? 6.809 -4.096 25.672 1.00 44.39 1850 VAL A CA 1
ATOM 737 C C . VAL A 1 126 ? 7.750 -5.226 26.080 1.00 45.55 1850 VAL A C 1
ATOM 738 O O . VAL A 1 126 ? 7.290 -6.246 26.586 1.00 45.09 1850 VAL A O 1
ATOM 742 N N . PRO A 1 127 ? 9.070 -5.048 25.870 1.00 47.51 1851 PRO A N 1
ATOM 743 C CA . PRO A 1 127 ? 10.034 -6.072 26.295 1.00 48.90 1851 PRO A CA 1
ATOM 744 C C . PRO A 1 127 ? 9.830 -6.450 27.749 1.00 50.11 1851 PRO A C 1
ATOM 745 O O . PRO A 1 127 ? 9.645 -5.585 28.591 1.00 50.43 1851 PRO A O 1
ATOM 749 N N . CYS A 1 128 ? 9.859 -7.738 28.021 1.00 52.20 1852 CYS A N 1
ATOM 750 C CA . CYS A 1 128 ? 9.499 -8.275 29.311 1.00 52.97 1852 CYS A CA 1
ATOM 751 C C . CYS A 1 128 ? 10.691 -8.299 30.285 1.00 52.95 1852 CYS A C 1
ATOM 752 O O . CYS A 1 128 ? 11.842 -8.376 29.854 1.00 52.74 1852 CYS A O 1
ATOM 755 N N . TYR B 1 22 ? -12.543 -27.924 58.166 1.00 54.61 1746 TYR B N 1
ATOM 756 C CA . TYR B 1 22 ? -11.841 -27.613 59.455 1.00 54.34 1746 TYR B CA 1
ATOM 757 C C . TYR B 1 22 ? -11.759 -28.850 60.378 1.00 54.31 1746 TYR B C 1
ATOM 758 O O . TYR B 1 22 ? -11.375 -28.730 61.547 1.00 55.27 1746 TYR B O 1
ATOM 761 N N . ARG B 1 23 ? -12.111 -30.025 59.848 1.00 53.51 1747 ARG B N 1
ATOM 762 C CA . ARG B 1 23 ? -11.952 -31.304 60.552 1.00 52.59 1747 ARG B CA 1
ATOM 763 C C . ARG B 1 23 ? -10.453 -31.606 60.805 1.00 51.52 1747 ARG B C 1
ATOM 764 O O . ARG B 1 23 ? -9.634 -31.530 59.878 1.00 50.84 1747 ARG B O 1
ATOM 769 N N . PRO B 1 24 ? -10.077 -31.909 62.066 1.00 50.13 1748 PRO B N 1
ATOM 770 C CA . PRO B 1 24 ? -8.724 -32.446 62.303 1.00 49.41 1748 PRO B CA 1
ATOM 771 C C . PRO B 1 24 ? -8.539 -33.870 61.737 1.00 47.65 1748 PRO B C 1
ATOM 772 O O . PRO B 1 24 ? -9.489 -34.654 61.691 1.00 46.46 1748 PRO B O 1
ATOM 776 N N . LEU B 1 25 ? -7.321 -34.173 61.285 1.00 45.78 1749 LEU B N 1
ATOM 777 C CA . LEU B 1 25 ? -6.988 -35.506 60.777 1.00 44.63 1749 LEU B CA 1
ATOM 778 C C . LEU B 1 25 ? -5.672 -35.882 61.371 1.00 43.12 1749 LEU B C 1
ATOM 779 O O . LEU B 1 25 ? -4.885 -35.013 61.675 1.00 42.66 1749 LEU B O 1
ATOM 784 N N . THR B 1 26 ? -5.442 -37.177 61.538 1.00 42.35 1750 THR B N 1
ATOM 785 C CA . THR B 1 26 ? -4.117 -37.707 61.859 1.00 42.14 1750 THR B CA 1
ATOM 786 C C . THR B 1 26 ? -3.692 -38.582 60.692 1.00 41.63 1750 THR B C 1
ATOM 787 O O . THR B 1 26 ? -4.413 -39.501 60.308 1.00 41.86 1750 THR B O 1
ATOM 791 N N . LEU B 1 27 ? -2.538 -38.290 60.107 1.00 40.78 1751 LEU B N 1
ATOM 792 C CA . LEU B 1 27 ? -2.044 -39.088 59.004 1.00 40.09 1751 LEU B CA 1
ATOM 793 C C . LEU B 1 27 ? -1.039 -40.106 59.527 1.00 40.07 1751 LEU B C 1
ATOM 794 O O . LEU B 1 27 ? -0.400 -39.892 60.551 1.00 39.86 1751 LEU B O 1
ATOM 799 N N . ASN B 1 28 ? -0.918 -41.226 58.825 1.00 39.37 1752 ASN B N 1
ATOM 800 C CA . ASN B 1 28 ? 0.171 -42.186 59.069 1.00 38.91 1752 ASN B CA 1
ATOM 801 C C . ASN B 1 28 ? 1.306 -41.860 58.094 1.00 38.41 1752 ASN B C 1
ATOM 802 O O . ASN B 1 28 ? 1.235 -42.219 56.929 1.00 38.05 1752 ASN B O 1
ATOM 807 N N . ALA B 1 29 ? 2.328 -41.121 58.553 1.00 38.60 1753 ALA B N 1
ATOM 808 C CA . ALA B 1 29 ? 3.372 -40.570 57.666 1.00 38.52 1753 ALA B CA 1
ATOM 809 C C . ALA B 1 29 ? 4.640 -41.423 57.616 1.00 38.57 1753 ALA B C 1
ATOM 810 O O . ALA B 1 29 ? 5.116 -41.875 58.670 1.00 35.49 1753 ALA B O 1
ATOM 812 N N . LEU B 1 30 ? 5.170 -41.618 56.397 1.00 38.31 1754 LEU B N 1
ATOM 813 C CA . LEU B 1 30 ? 6.386 -42.384 56.118 1.00 40.19 1754 LEU B CA 1
ATOM 814 C C . LEU B 1 30 ? 7.312 -41.618 55.195 1.00 40.49 1754 LEU B C 1
ATOM 815 O O . LEU B 1 30 ? 6.841 -40.784 54.420 1.00 39.66 1754 L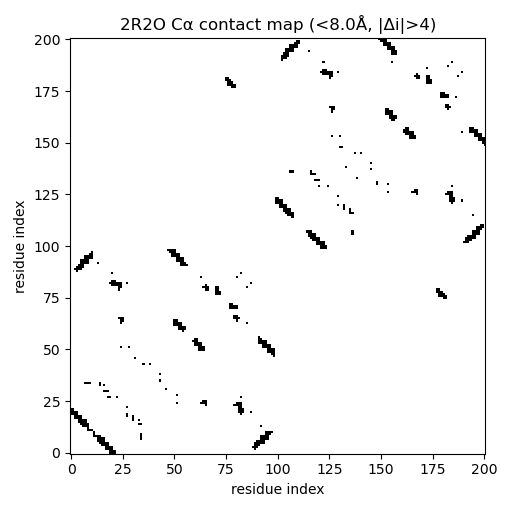EU B O 1
ATOM 820 N N . LEU B 1 31 ? 8.620 -41.920 55.260 1.00 41.26 1755 LEU B N 1
ATOM 821 C CA . LEU B 1 31 ? 9.584 -41.681 54.149 1.00 41.47 1755 LEU B CA 1
ATOM 822 C C . LEU B 1 31 ? 9.622 -42.846 53.165 1.00 41.57 1755 LEU B C 1
ATOM 823 O O . LEU B 1 31 ? 9.703 -43.999 53.565 1.00 42.89 1755 LEU B O 1
ATOM 828 N N . ALA B 1 32 ? 9.601 -42.563 51.871 1.00 41.45 1756 ALA B N 1
ATOM 829 C CA . ALA B 1 32 ? 9.529 -43.619 50.844 1.00 41.36 1756 ALA B CA 1
ATOM 830 C C . ALA B 1 32 ? 10.871 -44.320 50.563 1.00 42.09 1756 ALA B C 1
ATOM 831 O O . ALA B 1 32 ? 10.891 -45.387 49.894 1.00 42.57 1756 ALA B O 1
ATOM 833 N N . VAL B 1 33 ? 11.982 -43.719 50.989 1.00 40.80 1757 VAL B N 1
ATOM 834 C CA . VAL B 1 33 ? 13.288 -44.375 50.833 1.00 41.25 1757 VAL B CA 1
ATOM 835 C C . VAL B 1 33 ? 13.758 -44.766 52.240 1.00 41.78 1757 VAL B C 1
ATOM 836 O O . VAL B 1 33 ? 13.172 -44.292 53.213 1.00 42.23 1757 VAL B O 1
ATOM 840 N N . GLY B 1 34 ? 14.766 -45.643 52.345 1.00 41.84 1758 GLY B N 1
ATOM 841 C CA . GLY B 1 34 ? 15.251 -46.182 53.651 1.00 42.61 1758 GLY B CA 1
ATOM 842 C C . GLY B 1 34 ? 14.595 -47.520 53.992 1.00 42.58 1758 GLY B C 1
ATOM 843 O O . GLY B 1 34 ? 13.521 -47.794 53.494 1.00 43.10 1758 GLY B O 1
ATOM 844 N N . PRO B 1 35 ? 15.243 -48.361 54.834 1.00 43.37 1759 PRO B N 1
ATOM 845 C CA . PRO B 1 35 ? 14.717 -49.724 55.151 1.00 44.16 1759 PRO B CA 1
ATOM 846 C C . PRO B 1 35 ? 13.472 -49.742 56.043 1.00 44.70 1759 PRO B C 1
ATOM 847 O O . PRO B 1 35 ? 13.200 -48.736 56.690 1.00 47.10 1759 PRO B O 1
ATOM 851 N N . ALA B 1 40 ? 3.387 -50.073 59.782 1.00 60.23 1764 ALA B N 1
ATOM 852 C CA . ALA B 1 40 ? 3.985 -50.135 61.115 1.00 59.95 1764 ALA B CA 1
ATOM 853 C C . ALA B 1 40 ? 5.134 -49.136 61.292 1.00 59.63 1764 ALA B C 1
ATOM 854 O O . ALA B 1 40 ? 5.485 -48.786 62.428 1.00 60.10 1764 ALA B O 1
ATOM 856 N N . GLN B 1 41 ? 5.746 -48.697 60.192 1.00 58.74 1765 GLN B N 1
ATOM 857 C CA . GLN B 1 41 ? 6.872 -47.757 60.300 1.00 57.59 1765 GLN B CA 1
ATOM 858 C C . GLN B 1 41 ? 6.383 -46.315 60.399 1.00 56.38 1765 GLN B C 1
ATOM 859 O O . GLN B 1 41 ? 7.163 -45.417 60.742 1.00 56.66 1765 GLN B O 1
ATOM 862 N N . GLY B 1 42 ? 5.099 -46.087 60.114 1.00 54.42 1766 GLY B N 1
ATOM 863 C CA . GLY B 1 42 ? 4.563 -44.725 60.033 1.00 52.64 1766 GLY B CA 1
ATOM 864 C C . GLY B 1 42 ? 4.427 -44.034 61.376 1.00 51.00 1766 GLY B C 1
ATOM 865 O O . GLY B 1 42 ? 4.205 -44.684 62.400 1.00 50.19 1766 GLY B O 1
ATOM 866 N N . VAL B 1 43 ? 4.577 -42.709 61.369 1.00 48.95 1767 VAL B N 1
ATOM 867 C CA . VAL B 1 43 ? 4.423 -41.906 62.572 1.00 47.66 1767 VAL B CA 1
ATOM 868 C C . VAL B 1 43 ? 3.192 -41.028 62.407 1.00 46.52 1767 VAL B C 1
ATOM 869 O O . VAL B 1 43 ? 2.852 -40.621 61.279 1.00 46.23 1767 VAL B O 1
ATOM 873 N N . PRO B 1 44 ? 2.492 -40.763 63.510 1.00 45.54 1768 PRO B N 1
ATOM 874 C CA . PRO B 1 44 ? 1.285 -39.960 63.434 1.00 44.18 1768 PRO B CA 1
ATOM 875 C C . PRO B 1 44 ? 1.572 -38.467 63.242 1.00 42.74 1768 PRO B C 1
ATOM 876 O O . PRO B 1 44 ? 2.487 -37.921 63.867 1.00 42.60 1768 PRO B O 1
ATOM 880 N N . VAL B 1 45 ? 0.811 -37.830 62.338 1.00 41.00 1769 VAL B N 1
ATOM 881 C CA . VAL B 1 45 ? 0.919 -36.396 62.072 1.00 39.93 1769 VAL B CA 1
ATOM 882 C C . VAL B 1 45 ? -0.483 -35.783 62.093 1.00 39.35 1769 VAL B C 1
ATOM 883 O O . VAL B 1 45 ? -1.311 -36.105 61.253 1.00 38.00 176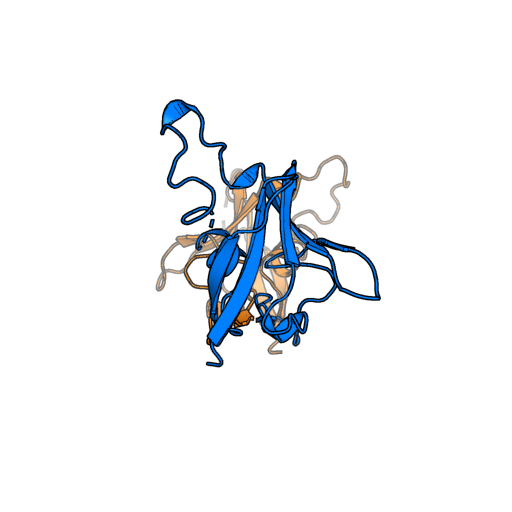9 VAL B O 1
ATOM 887 N N . LYS B 1 46 ? -0.722 -34.931 63.088 1.00 38.73 1770 LYS B N 1
ATOM 888 C CA . LYS B 1 46 ? -1.945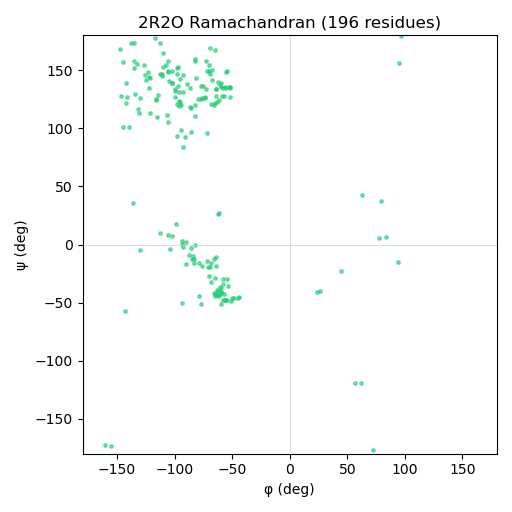 -34.151 63.197 1.00 39.07 1770 LYS B CA 1
ATOM 889 C C . LYS B 1 46 ? -1.887 -33.043 62.154 1.00 38.59 1770 LYS B C 1
ATOM 890 O O . LYS B 1 46 ? -0.898 -32.269 62.098 1.00 39.06 1770 LYS B O 1
ATOM 894 N N . VAL B 1 47 ? -2.927 -32.992 61.333 1.00 37.41 1771 VAL B N 1
ATOM 895 C CA . VAL B 1 47 ? -3.106 -31.957 60.336 1.00 37.68 1771 VAL B CA 1
ATOM 896 C C . VAL B 1 47 ? -4.552 -31.501 60.395 1.00 37.76 1771 VAL B C 1
ATOM 897 O O . VAL B 1 47 ? -5.371 -32.078 61.122 1.00 37.54 1771 VAL B O 1
ATOM 901 N N . LEU B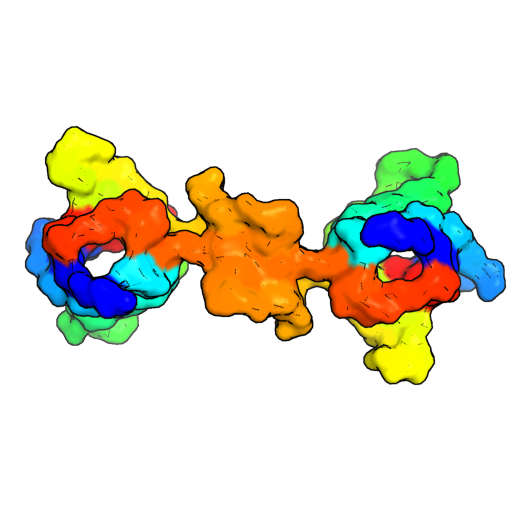 1 48 ? -4.870 -30.460 59.644 1.00 38.29 1772 LEU B N 1
ATOM 902 C CA . LEU B 1 48 ? -6.271 -30.080 59.398 1.00 38.68 1772 LEU B CA 1
ATOM 903 C C . LEU B 1 48 ? -6.625 -30.471 57.979 1.00 38.68 1772 LEU B C 1
ATOM 904 O O . LEU B 1 48 ? -5.763 -30.467 57.115 1.00 38.15 1772 LEU B O 1
ATOM 909 N N . ASP B 1 49 ? -7.881 -30.804 57.710 1.00 38.74 1773 ASP B N 1
ATOM 910 C CA . ASP B 1 49 ? -8.252 -31.156 56.333 1.00 39.24 1773 ASP B CA 1
ATOM 911 C C . ASP B 1 49 ? -8.206 -29.920 55.381 1.00 39.09 1773 ASP B C 1
ATOM 912 O O . ASP B 1 49 ? -8.120 -30.073 54.163 1.00 38.68 1773 ASP B O 1
ATOM 917 N N . CYS B 1 50 ? -8.239 -28.709 55.951 1.00 38.32 1774 CYS B N 1
ATOM 918 C CA . CYS B 1 50 ? -8.127 -27.464 55.164 1.00 38.52 1774 CYS B CA 1
ATOM 919 C C . CYS B 1 50 ? -6.656 -26.973 54.996 1.00 37.56 1774 CYS B C 1
ATOM 920 O O . CYS B 1 50 ? -6.407 -25.915 54.389 1.00 38.55 1774 CYS B O 1
ATOM 923 N N . ASP B 1 51 ? -5.692 -27.725 55.519 1.00 36.82 1775 ASP B N 1
ATOM 924 C CA . ASP B 1 51 ? -4.287 -27.517 55.172 1.00 35.55 1775 ASP B CA 1
ATOM 925 C C . ASP B 1 51 ? -4.041 -27.719 53.676 1.00 34.88 1775 ASP B C 1
ATOM 926 O O . ASP B 1 51 ? -4.510 -28.691 53.098 1.00 32.95 1775 ASP B O 1
ATOM 931 N N . THR B 1 52 ? -3.239 -26.840 53.065 1.00 34.24 1776 THR B N 1
ATOM 932 C CA . THR B 1 52 ? -2.786 -27.073 51.714 1.00 33.50 1776 THR B CA 1
ATOM 933 C C . THR B 1 52 ? -1.823 -28.253 51.766 1.00 33.65 1776 THR B C 1
ATOM 934 O O . THR B 1 52 ? -1.423 -28.664 52.849 1.00 33.64 1776 THR B O 1
ATOM 938 N N . ILE B 1 53 ? -1.452 -28.783 50.609 1.00 33.65 1777 ILE B N 1
ATOM 939 C CA . ILE B 1 53 ? -0.478 -29.897 50.535 1.00 33.51 1777 ILE B CA 1
ATOM 940 C C . ILE B 1 53 ? 0.899 -29.397 51.055 1.00 34.28 1777 ILE B C 1
ATOM 941 O O . ILE B 1 53 ? 1.573 -30.090 51.847 1.00 34.13 1777 ILE B O 1
ATOM 946 N N . SER B 1 54 ? 1.287 -28.186 50.659 1.00 33.75 1778 SER B N 1
ATOM 947 C CA . SER B 1 54 ? 2.478 -27.525 51.206 1.00 34.56 1778 SER B CA 1
ATOM 948 C C . SER B 1 54 ? 2.522 -27.479 52.742 1.00 33.37 1778 SER B C 1
ATOM 949 O O . SER B 1 54 ? 3.521 -27.887 53.360 1.00 32.90 1778 SER B O 1
ATOM 952 N N . GLN B 1 55 ? 1.408 -27.059 53.330 1.00 32.78 1779 GLN B N 1
ATOM 953 C CA . GLN B 1 55 ? 1.235 -26.997 54.763 1.00 33.37 1779 GLN B CA 1
ATOM 954 C C . GLN B 1 55 ? 1.266 -28.354 55.388 1.00 32.28 1779 GLN B C 1
ATOM 955 O O . GLN B 1 55 ? 1.925 -28.526 56.391 1.00 30.93 1779 GLN B O 1
ATOM 961 N N . ALA B 1 56 ? 0.570 -29.338 54.791 1.00 32.11 1780 ALA B N 1
ATOM 962 C CA . ALA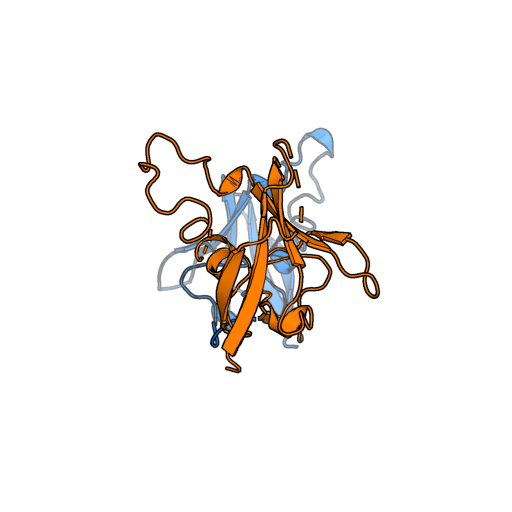 B 1 56 ? 0.609 -30.720 55.317 1.00 32.35 1780 ALA B CA 1
ATOM 963 C C . ALA B 1 56 ? 2.020 -31.291 55.291 1.00 32.35 1780 ALA B C 1
ATOM 964 O O . ALA B 1 56 ? 2.469 -31.909 56.263 1.00 32.29 1780 ALA B O 1
ATOM 966 N N . LYS B 1 57 ? 2.722 -31.075 54.177 1.00 33.42 1781 LYS B N 1
ATOM 967 C CA . LYS B 1 57 ? 4.108 -31.485 54.007 1.00 33.71 1781 LYS B CA 1
ATOM 968 C C . LYS B 1 57 ? 5.050 -30.956 55.096 1.00 32.43 1781 LYS B C 1
ATOM 969 O O . LYS B 1 57 ? 5.873 -31.702 55.615 1.00 31.56 1781 LYS B O 1
ATOM 975 N N . GLU B 1 58 ? 4.952 -29.658 55.383 1.00 32.49 1782 GLU B N 1
ATOM 976 C CA . GLU B 1 58 ? 5.717 -29.018 56.430 1.00 32.97 1782 GLU B CA 1
ATOM 977 C C . GLU B 1 58 ? 5.475 -29.714 57.790 1.00 31.62 1782 GLU B C 1
ATOM 978 O O . GLU B 1 58 ? 6.406 -30.021 58.485 1.00 30.54 1782 GLU B O 1
ATOM 982 N N . LYS B 1 59 ? 4.208 -29.962 58.134 1.00 32.09 1783 LYS B N 1
ATOM 983 C CA . LYS B 1 59 ? 3.846 -30.685 59.385 1.00 32.36 1783 LYS B CA 1
ATOM 984 C C . LYS B 1 59 ? 4.386 -32.115 59.396 1.00 31.99 1783 LYS B C 1
ATOM 985 O O . LYS B 1 59 ? 4.883 -32.573 60.392 1.00 31.73 1783 LYS B O 1
ATOM 999 N N . LEU B 1 61 ? 7.123 -33.242 57.703 1.00 31.99 1785 LEU B N 1
ATOM 1000 C CA . LEU B 1 61 ? 8.582 -33.158 57.860 1.00 32.56 1785 LEU B CA 1
ATOM 1001 C C . LEU B 1 61 ? 9.002 -32.896 59.297 1.00 32.16 1785 LEU B C 1
ATOM 1002 O O . LEU B 1 61 ? 9.932 -33.505 59.795 1.00 32.56 1785 LEU B O 1
ATOM 1007 N N . ASP B 1 62 ? 8.277 -32.016 59.967 1.00 33.38 1786 ASP B N 1
ATOM 1008 C CA . ASP B 1 62 ? 8.600 -31.624 61.346 1.00 33.28 1786 ASP B CA 1
ATOM 1009 C C . ASP B 1 62 ? 8.379 -32.757 62.321 1.00 32.85 1786 ASP B C 1
ATOM 1010 O O . ASP B 1 62 ? 9.073 -32.853 63.278 1.00 33.70 1786 ASP B O 1
ATOM 1015 N N . GLN B 1 63 ? 7.405 -33.617 62.074 1.00 32.93 1787 GLN B N 1
ATOM 1016 C CA . GLN B 1 63 ? 7.237 -34.809 62.891 1.00 33.26 1787 GLN B CA 1
ATOM 1017 C C . GLN B 1 63 ? 8.231 -35.865 62.531 1.00 32.97 1787 GLN B C 1
ATOM 1018 O O . GLN B 1 63 ? 8.919 -36.386 63.394 1.00 32.01 1787 GLN B O 1
ATOM 1024 N N . LEU B 1 64 ? 8.324 -36.186 61.246 1.00 32.80 1788 LEU B N 1
ATOM 1025 C CA . LEU B 1 64 ? 9.246 -37.259 60.818 1.00 32.43 1788 LEU B CA 1
ATOM 1026 C C . LEU B 1 64 ? 10.703 -36.980 61.175 1.00 32.95 1788 LEU B C 1
ATOM 1027 O O . LEU B 1 64 ? 11.445 -37.903 61.547 1.00 30.97 1788 LEU B O 1
ATOM 1032 N N . TYR B 1 65 ? 11.132 -35.714 61.006 1.00 32.64 1789 TYR B N 1
ATOM 1033 C CA . TYR B 1 65 ? 12.497 -35.340 61.296 1.00 33.31 1789 TYR B CA 1
ATOM 1034 C C . TYR B 1 65 ? 12.734 -34.685 62.651 1.00 32.88 1789 TYR B C 1
ATOM 1035 O O . TYR B 1 65 ? 13.790 -34.069 62.831 1.00 31.89 1789 TYR B O 1
ATOM 1044 N N . LYS B 1 66 ? 11.788 -34.838 63.592 1.00 33.47 1790 LYS B N 1
ATOM 1045 C CA . LYS B 1 66 ? 11.934 -34.315 64.961 1.00 34.13 1790 LYS B CA 1
ATOM 1046 C C . LYS B 1 66 ? 13.262 -34.770 65.576 1.00 33.40 1790 LYS B C 1
ATOM 1047 O O . LYS B 1 66 ? 13.604 -35.964 65.538 1.00 33.10 1790 LYS B O 1
ATOM 1053 N N . GLY B 1 67 ? 14.038 -33.819 66.068 1.00 32.81 1791 GLY B N 1
ATOM 1054 C CA . GLY B 1 67 ? 15.356 -34.132 66.631 1.00 32.68 1791 GLY B CA 1
ATOM 1055 C C . GLY B 1 67 ? 16.504 -33.997 65.663 1.00 32.05 1791 GLY B C 1
ATOM 1056 O O . GLY B 1 67 ? 17.646 -33.918 66.089 1.00 33.49 1791 GLY B O 1
ATOM 1057 N N . VAL B 1 68 ? 16.209 -33.925 64.373 1.00 31.63 1792 VAL B N 1
ATOM 1058 C CA . VAL B 1 68 ? 17.253 -33.818 63.328 1.00 31.62 1792 VAL B CA 1
ATOM 1059 C C . VAL B 1 68 ? 17.471 -32.332 62.972 1.00 31.40 1792 VAL B C 1
ATOM 1060 O O . VAL B 1 68 ? 16.526 -31.637 62.598 1.00 30.93 1792 VAL B O 1
ATOM 1064 N N . PRO B 1 69 ? 18.718 -31.841 63.119 1.00 31.31 1793 PRO B N 1
ATOM 1065 C CA . PRO B 1 69 ? 18.984 -30.465 62.750 1.00 30.92 1793 PRO B CA 1
ATOM 1066 C C . PRO B 1 69 ? 18.584 -30.109 61.314 1.00 30.71 1793 PRO B C 1
ATOM 1067 O O . PRO B 1 69 ? 18.664 -30.940 60.405 1.00 30.73 1793 PRO B O 1
ATOM 1071 N N . LEU B 1 70 ? 18.204 -28.854 61.139 1.00 31.40 1794 LEU B N 1
ATOM 1072 C CA . LEU B 1 70 ? 17.874 -28.264 59.849 1.00 31.42 1794 LEU B CA 1
ATOM 1073 C C . LEU B 1 70 ? 18.879 -28.660 58.760 1.00 31.63 1794 LEU B C 1
ATOM 1074 O O . LEU B 1 70 ? 18.480 -29.043 57.659 1.00 29.88 1794 LEU B O 1
ATOM 1079 N N . THR B 1 71 ? 20.165 -28.586 59.115 1.00 30.93 1795 THR B N 1
ATOM 1080 C CA . THR B 1 71 ? 21.263 -28.849 58.205 1.00 32.18 1795 THR B CA 1
ATOM 1081 C C . THR B 1 71 ? 21.303 -30.319 57.747 1.00 32.91 1795 THR B C 1
ATOM 1082 O O . THR B 1 71 ? 22.000 -30.642 56.797 1.00 32.93 1795 THR B O 1
ATOM 1086 N N . GLN B 1 72 ? 20.538 -31.178 58.410 1.00 33.58 1796 GLN B N 1
ATOM 1087 C CA . GLN B 1 72 ? 20.519 -32.602 58.094 1.00 35.34 1796 GLN B CA 1
ATOM 1088 C C . GLN B 1 72 ? 19.179 -33.006 57.529 1.00 35.54 1796 GLN B C 1
ATOM 1089 O O . GLN B 1 72 ? 18.912 -34.187 57.378 1.00 36.53 1796 GLN B O 1
ATOM 1095 N N . ARG B 1 73 ? 18.336 -32.035 57.214 1.00 35.15 1797 ARG B N 1
ATOM 1096 C CA . ARG B 1 73 ? 17.035 -32.346 56.669 1.00 35.06 1797 ARG B CA 1
ATOM 1097 C C . ARG B 1 73 ? 17.052 -32.114 55.151 1.00 34.91 1797 ARG B C 1
ATOM 1098 O O . ARG B 1 73 ? 17.716 -31.231 54.687 1.00 32.87 1797 ARG B O 1
ATOM 1106 N N . PRO B 1 74 ? 16.255 -32.887 54.394 1.00 35.20 1798 PRO B N 1
ATOM 1107 C CA . PRO B 1 74 ? 16.163 -32.643 52.971 1.00 36.25 1798 PRO B CA 1
ATOM 1108 C C . PRO B 1 74 ? 15.464 -31.289 52.676 1.00 37.27 1798 PRO B C 1
ATOM 1109 O O . PRO B 1 74 ? 14.588 -30.862 53.421 1.00 36.88 1798 PRO B O 1
ATOM 1113 N N . ASP B 1 75 ? 15.823 -30.654 51.585 1.00 38.61 1799 ASP B N 1
ATOM 1114 C CA . ASP B 1 75 ? 15.044 -29.509 51.076 1.00 40.75 1799 ASP B CA 1
ATOM 1115 C C . ASP B 1 75 ? 13.599 -30.000 50.733 1.00 40.35 1799 ASP B C 1
ATOM 1116 O O . ASP B 1 75 ? 13.462 -30.979 50.024 1.00 40.14 1799 ASP B O 1
ATOM 1121 N N . PRO B 1 76 ? 12.556 -29.380 51.312 1.00 40.57 1800 PRO B N 1
ATOM 1122 C CA . PRO B 1 76 ? 11.155 -29.762 51.064 1.00 41.34 1800 PRO B CA 1
ATOM 1123 C C . PRO B 1 76 ? 10.769 -29.791 49.587 1.00 42.52 1800 PRO B C 1
ATOM 1124 O O . PRO B 1 76 ? 10.000 -30.659 49.163 1.00 41.48 1800 PRO B O 1
ATOM 1128 N N . ARG B 1 77 ? 11.334 -28.864 48.808 1.00 43.18 1801 ARG B N 1
ATOM 1129 C CA . ARG B 1 77 ? 11.085 -28.815 47.378 1.00 44.24 1801 ARG B CA 1
ATOM 1130 C C . ARG B 1 77 ? 11.608 -30.048 46.651 1.00 44.21 1801 ARG B C 1
ATOM 1131 O O . ARG B 1 77 ? 11.264 -30.241 45.514 1.00 45.77 1801 ARG B O 1
ATOM 1134 N N . THR B 1 78 ? 12.401 -30.891 47.308 1.00 43.84 1802 THR B N 1
ATOM 1135 C CA . THR B 1 78 ? 12.894 -32.122 46.705 1.00 43.26 1802 THR B CA 1
ATOM 1136 C C . THR B 1 78 ? 12.009 -33.339 47.008 1.00 42.94 1802 THR B C 1
ATOM 1137 O O . THR B 1 78 ? 12.374 -34.461 46.637 1.00 42.80 1802 THR B O 1
ATOM 1141 N N . LEU B 1 79 ? 10.884 -33.128 47.706 1.00 41.14 1803 LEU B N 1
ATOM 1142 C CA . LEU B 1 79 ? 9.999 -34.207 48.077 1.00 41.09 1803 LEU B CA 1
ATOM 1143 C C . LEU B 1 79 ? 8.610 -33.997 47.519 1.00 39.74 1803 LEU B C 1
ATOM 1144 O O . LEU B 1 79 ? 8.118 -32.883 47.465 1.00 41.36 1803 LEU B O 1
ATOM 1149 N N . ASP B 1 80 ? 7.993 -35.088 47.115 1.00 39.05 1804 ASP B N 1
ATOM 1150 C CA . ASP B 1 80 ? 6.559 -35.091 46.763 1.00 37.82 1804 ASP B CA 1
ATOM 1151 C C . ASP B 1 80 ? 5.795 -35.800 47.835 1.00 36.04 1804 ASP B C 1
ATOM 1152 O O . ASP B 1 80 ? 6.332 -36.669 48.512 1.00 34.81 1804 ASP B O 1
ATOM 1157 N N . VAL B 1 81 ? 4.526 -35.436 47.952 1.00 34.66 1805 VAL B N 1
ATOM 1158 C CA . VAL B 1 81 ? 3.603 -36.001 48.903 1.00 34.38 1805 VAL B CA 1
ATOM 1159 C C . VAL B 1 81 ? 2.829 -37.104 48.137 1.00 33.68 1805 VAL B C 1
ATOM 1160 O O . VAL B 1 81 ? 2.188 -36.828 47.117 1.00 33.97 1805 VAL B O 1
ATOM 1164 N N . GLU B 1 82 ? 2.945 -38.326 48.609 1.00 33.30 1806 GLU B N 1
ATOM 1165 C CA . GLU B 1 82 ? 2.280 -39.489 48.019 1.00 33.52 1806 GLU B CA 1
ATOM 1166 C C . GLU B 1 82 ? 1.267 -40.104 48.938 1.00 32.46 1806 GLU B C 1
ATOM 1167 O O . GLU B 1 82 ? 1.601 -40.716 49.972 1.00 32.36 1806 GLU B O 1
ATOM 1173 N N . TRP B 1 83 ? 0.005 -39.933 48.570 1.00 32.77 1807 TRP B N 1
ATOM 1174 C CA . TRP B 1 83 ? -1.124 -40.601 49.246 1.00 32.32 1807 TRP B CA 1
ATOM 1175 C C . TRP B 1 83 ? -1.321 -42.070 48.706 1.00 32.16 1807 TRP B C 1
ATOM 1176 O O . TRP B 1 83 ? -1.702 -42.266 47.610 1.00 31.65 1807 TRP B O 1
ATOM 1187 N N . ARG B 1 84 ? -1.031 -43.083 49.553 1.00 33.28 1808 ARG B N 1
ATOM 1188 C CA . ARG B 1 84 ? -1.091 -44.457 49.222 1.00 33.68 1808 ARG B CA 1
ATOM 1189 C C . ARG B 1 84 ? -2.465 -44.975 49.587 1.00 34.17 1808 ARG B C 1
ATOM 1190 O O . ARG B 1 84 ? -2.708 -45.497 50.686 1.00 31.71 1808 ARG B O 1
ATOM 1198 N N . SER B 1 85 ? -3.385 -44.743 48.643 1.00 34.63 1809 SER B N 1
ATOM 1199 C CA . SER B 1 85 ? -4.755 -45.170 48.761 1.00 34.77 1809 SER B CA 1
ATOM 1200 C C . SER B 1 85 ? -4.944 -46.445 47.966 1.00 34.90 1809 SER B C 1
ATOM 1201 O O . SER B 1 85 ? -4.552 -46.539 46.805 1.00 35.37 1809 SER B O 1
ATOM 1204 N N . GLY B 1 86 ? -5.606 -47.406 48.584 1.00 35.62 1810 GLY B N 1
ATOM 1205 C CA . GLY B 1 86 ? -6.023 -48.643 47.906 1.00 35.43 1810 GLY B CA 1
ATOM 1206 C C . GLY B 1 86 ? -7.220 -48.379 47.029 1.00 35.07 1810 GLY B C 1
ATOM 1207 O O . GLY B 1 86 ? -7.510 -49.185 46.141 1.00 36.63 1810 GLY B O 1
ATOM 1208 N N . VAL B 1 87 ? -7.918 -47.261 47.273 1.00 34.14 1811 VAL B N 1
ATOM 1209 C CA . VAL B 1 87 ? -9.087 -46.858 46.485 1.00 34.09 1811 VAL B CA 1
ATOM 1210 C C . VAL B 1 87 ? -8.772 -45.898 45.326 1.00 34.15 1811 VAL B C 1
ATOM 1211 O O . VAL B 1 87 ? -9.223 -46.132 44.194 1.00 33.73 1811 VAL B O 1
ATOM 1215 N N . ALA B 1 88 ? -8.040 -44.812 45.592 1.00 33.59 1812 ALA B N 1
ATOM 1216 C CA . ALA B 1 88 ? -7.772 -43.784 44.549 1.00 34.85 1812 ALA B CA 1
ATOM 1217 C C . ALA B 1 88 ? -6.483 -44.103 43.756 1.00 34.64 1812 ALA B C 1
ATOM 1218 O O . ALA B 1 88 ? -6.243 -43.558 42.667 1.00 34.22 1812 ALA B O 1
ATOM 1220 N N . GLY B 1 89 ? -5.669 -44.988 44.329 1.00 34.36 1813 GLY B N 1
ATOM 1221 C CA . GLY B 1 89 ? -4.275 -45.222 43.893 1.00 33.34 1813 GLY B CA 1
ATOM 1222 C C . GLY B 1 89 ? -3.224 -44.469 44.688 1.00 32.91 1813 GLY B C 1
ATOM 1223 O O . GLY B 1 89 ? -3.550 -43.715 45.597 1.00 32.93 1813 GLY B O 1
ATOM 1224 N N . HIS B 1 90 ? -1.946 -44.669 44.333 1.00 31.91 1814 HIS B N 1
ATOM 1225 C CA . HIS B 1 90 ? -0.846 -43.964 44.950 1.00 32.10 1814 HIS B CA 1
ATOM 1226 C C . HIS B 1 90 ? -0.692 -42.650 44.211 1.00 32.59 1814 HIS B C 1
ATOM 1227 O O . HIS B 1 90 ? -0.104 -42.593 43.147 1.00 33.04 1814 HIS B O 1
ATOM 1234 N N . LEU B 1 91 ? -1.274 -41.603 44.780 1.00 32.59 1815 LEU B N 1
ATOM 1235 C CA . LEU B 1 91 ? -1.364 -40.308 44.131 1.00 31.99 1815 LEU B CA 1
ATOM 1236 C C . LEU B 1 91 ? -0.376 -39.316 44.652 1.00 31.06 1815 LEU B C 1
ATOM 1237 O O . LEU B 1 91 ? -0.213 -39.187 45.857 1.00 31.34 1815 LEU B O 1
ATOM 1242 N N . ILE B 1 92 ? 0.218 -38.536 43.728 1.00 33.02 1816 ILE B N 1
ATOM 1243 C CA . ILE B 1 92 ? 1.065 -37.417 44.065 1.00 33.09 1816 ILE B CA 1
ATOM 1244 C C . ILE B 1 92 ? 0.151 -36.178 44.244 1.00 33.21 1816 ILE B C 1
ATOM 1245 O O . ILE B 1 92 ? -0.521 -35.732 43.290 1.00 33.71 1816 ILE B O 1
ATOM 1250 N N . LEU B 1 93 ? 0.157 -35.621 45.458 1.00 32.71 1817 LEU B N 1
ATOM 1251 C CA . LEU B 1 93 ? -0.668 -34.487 45.845 1.00 33.37 1817 LEU B CA 1
ATOM 1252 C C . LEU B 1 93 ? 0.155 -33.221 45.667 1.00 34.22 1817 LEU B C 1
ATOM 1253 O O . LEU B 1 93 ? 1.358 -33.256 45.901 1.00 34.39 1817 LEU B O 1
ATOM 1258 N N . SER B 1 94 ? -0.499 -32.140 45.207 1.00 33.84 1818 SER B N 1
ATOM 1259 C CA . SER B 1 94 ? 0.152 -30.826 44.979 1.00 33.89 1818 SER B CA 1
ATOM 1260 C C . SER B 1 94 ? -0.844 -29.760 45.332 1.00 33.01 1818 SER B C 1
ATOM 1261 O O . SER B 1 94 ? -2.042 -29.967 45.198 1.00 32.54 1818 SER B O 1
ATOM 1264 N N . ASP B 1 95 ? -0.347 -28.566 45.647 1.00 33.22 1819 ASP B N 1
ATOM 1265 C CA . ASP B 1 95 ? -1.219 -27.385 45.798 1.00 32.95 1819 ASP B CA 1
ATOM 1266 C C . ASP B 1 95 ? -2.041 -27.051 44.534 1.00 32.76 1819 ASP B C 1
ATOM 1267 O O . ASP B 1 95 ? -3.152 -26.544 44.628 1.00 31.69 1819 ASP B O 1
ATOM 1272 N N . GLU B 1 96 ? -1.460 -27.308 43.369 1.00 33.17 1820 GLU B N 1
ATOM 1273 C CA . GLU B 1 96 ? -2.102 -27.007 42.097 1.00 34.15 1820 GLU B CA 1
ATOM 1274 C C . GLU B 1 96 ? -1.831 -28.087 41.080 1.00 33.68 1820 GLU B C 1
ATOM 1275 O O . GLU B 1 96 ? -0.688 -28.439 40.863 1.00 34.02 1820 GLU B O 1
ATOM 1278 N N . ASP B 1 97 ? -2.891 -28.618 40.477 1.00 33.66 1821 ASP B N 1
ATOM 1279 C CA . ASP B 1 97 ? -2.746 -29.665 39.469 1.00 33.76 1821 ASP B CA 1
ATOM 1280 C C . ASP B 1 97 ? -3.997 -29.709 38.654 1.00 33.95 1821 ASP B C 1
ATOM 1281 O O . ASP B 1 97 ? -4.874 -28.844 38.810 1.00 33.17 1821 ASP B O 1
ATOM 1286 N N . VAL B 1 98 ? -4.099 -30.719 37.78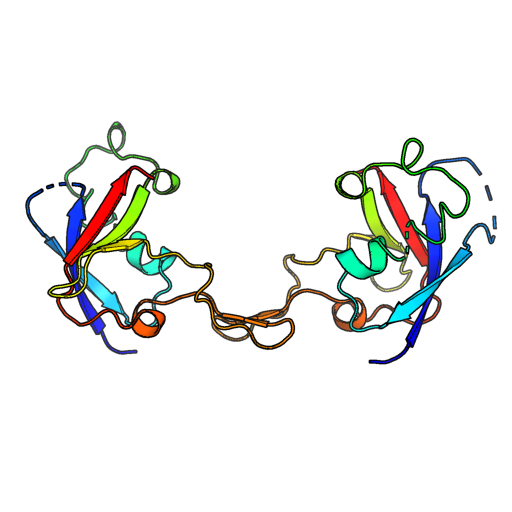8 1.00 34.23 1822 VAL B N 1
ATOM 1287 C CA . VAL B 1 98 ? -5.252 -30.845 36.868 1.00 34.50 1822 VAL B CA 1
ATOM 1288 C C . VAL B 1 98 ? -6.575 -31.058 37.581 1.00 34.51 1822 VAL B C 1
ATOM 1289 O O . VAL B 1 98 ? -7.630 -30.829 37.008 1.00 34.66 1822 VAL B O 1
ATOM 1293 N N . THR B 1 99 ? -6.525 -31.478 38.835 1.00 34.32 1823 THR B N 1
ATOM 1294 C CA . THR B 1 99 ? -7.736 -31.691 39.577 1.00 34.15 1823 THR B CA 1
ATOM 1295 C C . THR B 1 99 ? -8.245 -30.452 40.292 1.00 33.11 1823 THR B C 1
ATOM 1296 O O . THR B 1 99 ? -9.319 -30.493 40.848 1.00 32.68 1823 THR B O 1
ATOM 1300 N N . SER B 1 100 ? -7.472 -29.365 40.332 1.00 33.66 1824 SER B N 1
ATOM 1301 C CA . SER B 1 100 ? -7.840 -28.214 41.162 1.00 33.74 1824 SER B CA 1
ATOM 1302 C C . SER B 1 100 ? -9.230 -27.696 40.809 1.00 35.14 1824 SER B C 1
ATOM 1303 O O . SER B 1 100 ? -9.562 -27.589 39.643 1.00 35.47 1824 SER B O 1
ATOM 1306 N N . GLU B 1 101 ? -10.041 -27.400 41.815 1.00 36.55 1825 GLU B N 1
ATOM 1307 C CA . GLU B 1 101 ? -11.395 -26.884 41.578 1.00 38.83 1825 GLU B CA 1
ATOM 1308 C C . GLU B 1 101 ? -11.333 -25.525 40.886 1.00 39.32 1825 GLU B C 1
ATOM 1309 O O . GLU B 1 101 ? -10.533 -24.660 41.289 1.00 37.46 1825 GLU B O 1
ATOM 1315 N N . VAL B 1 102 ? -12.153 -25.370 39.838 1.00 39.20 1826 VAL B N 1
ATOM 1316 C CA . VAL B 1 102 ? -12.309 -24.125 39.098 1.00 40.21 1826 VAL B CA 1
ATOM 1317 C C . VAL B 1 102 ? -13.791 -23.698 39.096 1.00 40.27 1826 VAL B C 1
ATOM 1318 O O . VAL B 1 102 ? -14.696 -24.533 39.130 1.00 40.88 1826 VAL B O 1
ATOM 1322 N N . GLN B 1 103 ? -14.009 -22.390 39.078 1.00 39.30 1827 GLN B N 1
ATOM 1323 C CA . GLN B 1 103 ? -15.323 -21.796 38.944 1.00 39.03 1827 GLN B CA 1
ATOM 1324 C C . GLN B 1 103 ? -15.143 -20.525 38.130 1.00 38.38 1827 GLN B C 1
ATOM 1325 O O . GLN B 1 103 ? -14.685 -19.520 38.667 1.00 37.54 1827 GLN B O 1
ATOM 1328 N N . GLY B 1 104 ? -15.465 -20.575 36.837 1.00 37.49 1828 GLY B N 1
ATOM 1329 C CA . GLY B 1 104 ? -15.234 -19.426 35.960 1.00 37.47 1828 GLY B CA 1
ATOM 1330 C C . GLY B 1 104 ? -13.736 -19.117 35.903 1.00 36.56 1828 GLY B C 1
ATOM 1331 O O . GLY B 1 104 ? -12.940 -19.961 35.496 1.00 35.64 1828 GLY B O 1
ATOM 1332 N N . LEU B 1 105 ? -13.373 -17.913 36.336 1.00 35.33 1829 LEU B N 1
ATOM 1333 C CA . LEU B 1 105 ? -11.972 -17.459 36.383 1.00 34.58 1829 LEU B CA 1
ATOM 1334 C C . LEU B 1 105 ? -11.304 -17.715 37.762 1.00 33.64 1829 LEU B C 1
ATOM 1335 O O . LEU B 1 105 ? -10.122 -17.401 37.956 1.00 32.98 1829 LEU B O 1
ATOM 1340 N N . TRP B 1 106 ? -12.056 -18.298 38.696 1.00 32.67 1830 TRP B N 1
ATOM 1341 C CA . TRP B 1 106 ? -11.574 -18.587 40.057 1.00 33.13 1830 TRP B CA 1
ATOM 1342 C C . TRP B 1 106 ? -10.996 -19.994 40.139 1.00 33.08 1830 TRP B C 1
ATOM 1343 O O . TRP B 1 106 ? -11.625 -20.932 39.674 1.00 34.00 1830 TRP B O 1
ATOM 1354 N N . ARG B 1 107 ? -9.801 -20.132 40.710 1.00 33.61 1831 ARG B N 1
ATOM 1355 C CA . ARG B 1 107 ? -9.214 -21.448 40.991 1.00 33.92 1831 ARG B CA 1
ATOM 1356 C C . ARG B 1 107 ? -8.861 -21.543 42.472 1.00 33.69 1831 ARG B C 1
ATOM 1357 O O . ARG B 1 107 ? -8.408 -20.580 43.083 1.00 32.63 1831 ARG B O 1
ATOM 1360 N N . ARG B 1 108 ? -9.092 -22.709 43.035 1.00 34.09 1832 ARG B N 1
ATOM 1361 C CA . ARG B 1 108 ? -8.816 -22.983 44.438 1.00 35.89 1832 ARG B CA 1
ATOM 1362 C C . ARG B 1 108 ? -7.530 -23.787 44.630 1.00 35.27 1832 ARG B C 1
ATOM 1363 O O . ARG B 1 108 ? -7.282 -24.713 43.884 1.00 36.46 1832 ARG B O 1
ATOM 1371 N N . LEU B 1 109 ? -6.723 -23.444 45.630 1.00 35.60 1833 LEU B N 1
ATOM 1372 C CA . LEU B 1 109 ? -5.565 -24.271 46.026 1.00 35.34 1833 LEU B CA 1
ATOM 1373 C C . LEU B 1 109 ? -6.054 -25.565 46.612 1.00 34.90 1833 LEU B C 1
ATOM 1374 O O . LEU B 1 109 ? -7.059 -25.591 47.353 1.00 35.47 1833 LEU B O 1
ATOM 1379 N N . ASN B 1 110 ? -5.345 -26.642 46.308 1.00 35.48 1834 ASN B N 1
ATOM 1380 C CA . ASN B 1 110 ? -5.721 -27.956 46.782 1.00 34.71 1834 ASN B CA 1
ATOM 1381 C C . ASN B 1 110 ? -5.343 -28.158 48.251 1.00 34.86 1834 ASN B C 1
ATOM 1382 O O . ASN B 1 110 ? -4.221 -27.847 48.687 1.00 34.43 1834 ASN B O 1
ATOM 1387 N N . THR B 1 111 ? -6.289 -28.752 48.986 1.00 34.39 1835 THR B N 1
ATOM 1388 C CA . THR B 1 111 ? -6.078 -29.156 50.350 1.00 34.04 1835 THR B CA 1
ATOM 1389 C C . THR B 1 111 ? -6.207 -30.656 50.464 1.00 34.11 1835 THR B C 1
ATOM 1390 O O . THR B 1 111 ? -6.549 -31.341 49.485 1.00 32.05 1835 THR B O 1
ATOM 1394 N N . LEU B 1 112 ? -5.983 -31.155 51.675 1.00 33.66 1836 LEU B N 1
ATOM 1395 C CA . LEU B 1 112 ? -6.272 -32.546 51.973 1.00 34.29 1836 LEU B CA 1
ATOM 1396 C C . LEU B 1 112 ? -7.759 -32.887 51.760 1.00 34.54 1836 LEU B C 1
ATOM 1397 O O . LEU B 1 112 ? -8.073 -33.943 51.229 1.00 33.82 1836 LEU B O 1
ATOM 1402 N N . GLN B 1 113 ? -8.646 -31.971 52.163 1.00 34.66 1837 GLN B N 1
ATOM 1403 C CA . GLN B 1 113 ? -10.075 -32.098 51.931 1.00 34.80 1837 GLN B CA 1
ATOM 1404 C C . GLN B 1 113 ? -10.450 -32.132 50.423 1.00 34.68 1837 GLN B C 1
ATOM 1405 O O . GLN B 1 113 ? -11.284 -32.911 50.022 1.00 34.90 1837 GLN B O 1
ATOM 1407 N N . HIS B 1 114 ? -9.797 -31.327 49.606 1.00 35.11 1838 HIS B N 1
ATOM 1408 C CA . HIS B 1 114 ? -9.918 -31.413 48.133 1.00 35.18 1838 HIS B CA 1
ATOM 1409 C C . HIS B 1 114 ? -9.753 -32.843 47.565 1.00 35.79 1838 HIS B C 1
ATOM 1410 O O . HIS B 1 114 ? -10.536 -33.278 46.731 1.00 36.28 1838 HIS B O 1
ATOM 1417 N N . TYR B 1 115 ? -8.734 -33.565 48.031 1.00 35.31 1839 TYR B N 1
ATOM 1418 C CA . TYR B 1 115 ? -8.475 -34.936 47.586 1.00 35.13 1839 TYR B CA 1
ATOM 1419 C C . TYR B 1 115 ? -9.317 -35.999 48.363 1.00 35.18 1839 TYR B C 1
ATOM 1420 O O . TYR B 1 115 ? -9.343 -37.161 48.003 1.00 35.03 1839 TYR B O 1
ATOM 1429 N N . LYS B 1 116 ? -9.984 -35.568 49.422 1.00 36.51 1840 LYS B N 1
ATOM 1430 C CA . LYS B 1 116 ? -10.830 -36.407 50.268 1.00 37.26 1840 LYS B CA 1
ATOM 1431 C C . LYS B 1 116 ? -9.990 -37.466 50.913 1.00 38.14 1840 LYS B C 1
ATOM 1432 O O . LYS B 1 116 ? -10.393 -38.637 51.026 1.00 38.49 1840 LYS B O 1
ATOM 1436 N N . VAL B 1 117 ? -8.805 -37.020 51.368 1.00 38.40 1841 VAL B N 1
ATOM 1437 C CA . VAL B 1 117 ? -7.902 -37.840 52.154 1.00 37.42 1841 VAL B CA 1
ATOM 1438 C C . VAL B 1 117 ? -8.567 -38.156 53.503 1.00 38.38 1841 VAL B C 1
ATOM 1439 O O . VAL B 1 117 ? -8.940 -37.253 54.278 1.00 37.90 1841 VAL B O 1
ATOM 1443 N N . PRO B 1 118 ? -8.758 -39.446 53.774 1.00 38.37 1842 PRO B N 1
ATOM 1444 C CA . PRO B 1 118 ? -9.439 -39.799 55.005 1.00 38.32 1842 PRO B CA 1
ATOM 1445 C C . PRO B 1 118 ? -8.489 -39.801 56.214 1.00 37.95 1842 PRO B C 1
ATOM 1446 O O . PRO B 1 118 ? -7.250 -39.902 56.059 1.00 37.10 1842 PRO B O 1
ATOM 1450 N N . ASP B 1 119 ? -9.088 -39.657 57.402 1.00 37.54 1843 ASP B N 1
ATOM 1451 C CA . ASP B 1 119 ? -8.394 -39.825 58.683 1.00 37.41 1843 ASP B CA 1
ATOM 1452 C C . ASP B 1 119 ? -7.655 -41.169 58.733 1.00 37.01 1843 ASP B C 1
ATOM 1453 O O . ASP B 1 119 ? -8.193 -42.176 58.328 1.00 35.95 1843 ASP B O 1
ATOM 1458 N N . GLY B 1 120 ? -6.406 -41.157 59.199 1.00 36.83 1844 GLY B N 1
ATOM 1459 C CA . GLY B 1 120 ? -5.573 -42.372 59.237 1.00 37.30 1844 GLY B CA 1
ATOM 1460 C C . GLY B 1 120 ? -4.947 -42.822 57.913 1.00 37.12 1844 GLY B C 1
ATOM 1461 O O . GLY B 1 120 ? -4.360 -43.900 57.831 1.00 38.33 1844 GLY B O 1
ATOM 1462 N N . ALA B 1 121 ? -5.101 -42.019 56.867 1.00 36.56 1845 ALA B N 1
ATOM 1463 C CA . ALA B 1 121 ? -4.429 -42.242 55.581 1.00 35.40 1845 ALA B CA 1
ATOM 1464 C C . ALA B 1 121 ? -2.895 -42.353 55.724 1.00 34.49 1845 ALA B C 1
ATOM 1465 O O . ALA B 1 121 ? -2.254 -41.550 56.412 1.00 33.12 1845 ALA B O 1
ATOM 1467 N N . THR B 1 122 ? -2.334 -43.355 55.055 1.00 34.15 1846 THR B N 1
ATOM 1468 C CA . THR B 1 122 ? -0.898 -43.461 54.859 1.00 34.41 1846 THR B CA 1
ATOM 1469 C C . THR B 1 122 ? -0.478 -42.493 53.773 1.00 33.25 1846 THR B C 1
ATOM 1470 O O . THR B 1 122 ? -1.031 -42.477 52.679 1.00 32.17 1846 THR B O 1
ATOM 1474 N N . VAL B 1 123 ? 0.476 -41.650 54.128 1.00 33.27 1847 VAL B N 1
ATOM 1475 C CA . VAL B 1 123 ? 1.064 -40.668 53.218 1.00 33.04 1847 VAL B CA 1
ATOM 1476 C C . VAL B 1 123 ? 2.567 -40.712 53.377 1.00 33.31 1847 VAL B C 1
ATOM 1477 O O . VAL B 1 123 ? 3.106 -40.624 54.495 1.00 34.38 1847 VAL B O 1
ATOM 1481 N N . ALA B 1 124 ? 3.232 -40.820 52.245 1.00 32.90 1848 ALA B N 1
ATOM 1482 C CA . ALA B 1 124 ? 4.676 -40.959 52.157 1.00 33.37 1848 ALA B CA 1
ATOM 1483 C C . ALA B 1 124 ? 5.286 -39.711 51.565 1.00 33.55 1848 ALA B C 1
ATOM 1484 O O . ALA B 1 124 ? 4.684 -39.032 50.686 1.00 33.08 1848 ALA B O 1
ATOM 1486 N N . LEU B 1 125 ? 6.487 -39.396 52.028 1.00 34.97 1849 LEU B N 1
ATOM 1487 C CA . LEU B 1 125 ? 7.331 -38.438 51.355 1.00 35.81 1849 LEU B CA 1
ATOM 1488 C C . LEU B 1 125 ? 8.330 -39.118 50.392 1.00 38.03 1849 LEU B C 1
ATOM 1489 O O . LEU B 1 125 ? 9.163 -39.919 50.800 1.00 37.23 1849 LEU B O 1
ATOM 1494 N N . VAL B 1 126 ? 8.234 -38.764 49.118 1.00 40.40 1850 VAL B N 1
ATOM 1495 C CA . VAL B 1 126 ? 8.979 -39.426 48.053 1.00 44.00 1850 VAL B CA 1
ATOM 1496 C C . VAL B 1 126 ? 9.974 -38.439 47.437 1.00 44.70 1850 VAL B C 1
ATOM 1497 O O . VAL B 1 126 ? 9.621 -37.308 47.139 1.00 43.58 1850 VAL B O 1
ATOM 1501 N N . PRO B 1 127 ? 11.259 -38.851 47.349 1.00 48.23 1851 PRO B N 1
ATOM 1502 C CA . PRO B 1 127 ? 12.324 -38.085 46.701 1.00 49.75 1851 PRO B CA 1
ATOM 1503 C C . PRO B 1 127 ? 11.983 -37.775 45.260 1.00 52.76 1851 PRO B C 1
ATOM 1504 O O . PRO B 1 127 ? 11.678 -38.683 44.492 1.00 53.14 1851 PRO B O 1
ATOM 1508 N N . CYS B 1 128 ? 12.078 -36.494 44.910 1.00 56.16 1852 CYS B N 1
ATOM 1509 C CA . CYS B 1 128 ? 11.317 -35.924 43.798 1.00 57.57 1852 CYS B CA 1
ATOM 1510 C C . CYS B 1 128 ? 12.177 -35.073 42.868 1.00 58.11 1852 CYS B C 1
ATOM 1511 O O . CYS B 1 128 ? 11.914 -35.024 41.648 1.00 59.94 1852 CYS B O 1
#

Solvent-accessible surface area: 11897 Å² total

Organism: Homo sapiens (NCBI:txid9606)

Secondary structure (DSSP, 8-state):
--EEEEEEEE----EEEEEETT-BHHHHHH--TTTTTTS-GGGPPPGGGEEEEEE-SSS-EEEE-SSSTT--EETTEEEPPBHHHHTPPTT-EEEEEE-/--EEEEEEEESS-----EEEEEETTSBHHHHHH--TTTTTTS-GGGSPPGGGEEEEEEETTTEEEEE-SSSTT--EETTEEEPPBHHHHTPPTT-EEEEEE-

Radius of gyration: 23.32 Å; Cα contacts (8 Å, |Δi|>4): 370; chains: 2; bounding box: 41×61×58 Å

Sequence (201 aa):
YRPLTLNALLAAQGVPVKVLDCDTISQAKEKLDQLYKGVPLTQRPDPRTLDVEWRSGVAGHLILSDEDVVTSEVQGLWRRLNTLQHYKVPDGATVALVPCYRPLTLNALLAVGPAQGVPVKVLDCDTISQAKEKLDQLYKGVPLTQRPDPRTLDVEWRSGVAGHLILSDEDVTSEVQGLWRRLNTLQHYKVPDGATVALVPC

Foldseek 3Di:
DDKAWEQEAEVDHTDTQIDHQADFPVRSLVSLCVVCVPPDPVRRDDSVQWWKWWQADPDGIDTGHQDDPQWDDDVPDTGGDGNVSVPPHHHTYMYIYGD/DDKAWEFEAAPDDDVPGDIQIDHQQAFQVRSLVSLCVVCPPPDPVRRDDSVQKWKWFDDPPPHTDTGHQDDPQFDDDVPDTGGDGNVSVPQHHHTYMYIYGD

GO terms:
  GO:0005886 plasma membrane (C, IDA)
  GO:0017154 semaphorin receptor activity (F, IDA)
  GO:0002116 semaphorin receptor complex (C, IDA)
  GO:0051493 regulation of cytoskeleton organization (P, IDA)
  GO:0071526 semaphorin-plexin signaling pathway (P, IDA)
  GO:0008360 regulation of cell shape (P, IDA)
  GO:0005576 extracellular region (C, EXP)
  GO:0005886 plasma membrane (C, EXP)
  GO:0005515 protein binding (F, IPI)
  GO:0005096 GTPase activator activity (F, TAS)
  GO:0005886 plasma membrane (C, TAS)
  GO:0002116 semaphorin receptor complex (C, TAS)
  GO:0007162 negative regulation of cell adhesion (P, IDA)
  GO:0030215 semaphorin receptor binding (F, TAS)
  GO:0017154 semaphorin receptor activity (F, TAS)